Protein AF-A0A7W0RQY0-F1 (afdb_monomer)

Mean predicted aligned error: 17.77 Å

pLDDT: mean 72.31, std 22.91, range [28.2, 97.75]

Foldseek 3Di:
DDDDDDDDDDDDDDDDDDDDDDDDDDDDDDPDDPPVVVVVVVVVVLPPLWQDPVLLVQVLQVQLVCLCPPPPDNVLSNVLSVVSNVCVVVCVCVPPTDPQVSQVVQQVSSCVSSVDNPDGGGDDSVCSVPRRQHPVNVVVVVVVVVVVVVVVVPDPPDDDPPPPPDDPVNVVVVVVVPPPPPDDDQDPPRDD

Secondary structure (DSSP, 8-state):
---------------------------------TTHHHHHHHHHHHTT----HHHHHHHHHHHHHHHHHHSSSHHHHHHHHHHHHHHHHTTTTTT---HHHHHHHHHHHHHHHH--TT------GGGTTSPPPPHHHHHHHHHHHHHHHHHHTT----S--------HHHHHHHHHHS-S------BTTTB-

Sequence (192 aa):
MKRKFCKLVAVAAFFGLVGTMGYGQTLQVERRTPNDRENAGQRTAQADRTVDSKSRQGLRDIIAHLLDTMYVSPEIGKQLAARMRAKFAGGAYNTITSPAQLAEALTQDLRELGKDKHLYVRFNSESADTPVLTVAGWENGRQQRGAASSARTRSPAGDQPRQMEMDAGESEKLRQANFHFRKIERLEGNVG

Solvent-accessible surface area (backbone atoms only — not comparable to full-atom values): 12357 Å² total; per-residue (Å²): 131,91,81,91,83,89,84,87,83,88,82,88,85,90,84,82,84,91,85,88,85,85,86,88,77,94,69,85,75,74,84,77,65,82,65,65,62,63,54,58,64,54,55,62,70,64,73,71,64,60,55,51,70,68,54,50,50,34,46,48,54,28,53,29,48,45,28,39,75,68,38,92,49,52,70,59,13,42,54,51,19,52,53,51,46,50,42,58,73,71,43,76,60,72,84,50,40,46,52,59,59,44,19,49,54,51,20,52,51,42,24,71,76,66,73,34,89,85,48,70,51,79,66,56,81,94,53,64,90,55,77,67,64,40,60,66,58,52,51,54,55,48,51,53,52,52,51,58,50,63,53,61,77,64,62,87,73,67,99,64,81,80,80,73,82,70,52,73,73,55,54,53,53,53,57,73,68,41,90,74,75,86,76,86,60,78,47,89,90,84,42,110

Nearest PDB structures (foldseek):
  7jti-assembly1_C  TM=6.307E-01  e=3.063E-02  Bos taurus

Structure (mmCIF, N/CA/C/O backbone):
data_AF-A0A7W0RQY0-F1
#
_entry.id   AF-A0A7W0RQY0-F1
#
loop_
_atom_site.group_PDB
_atom_site.id
_atom_site.type_symbol
_atom_site.label_atom_id
_atom_site.label_alt_id
_atom_site.label_comp_id
_atom_site.label_asym_id
_atom_site.label_entity_id
_atom_site.label_seq_id
_atom_site.pdbx_PDB_ins_code
_atom_site.Cartn_x
_atom_site.Cartn_y
_atom_site.Cartn_z
_atom_site.occupancy
_atom_site.B_iso_or_equiv
_atom_site.auth_seq_id
_atom_site.auth_comp_id
_atom_site.auth_asym_id
_atom_site.auth_atom_id
_atom_site.pdbx_PDB_model_num
ATOM 1 N N . MET A 1 1 ? 11.856 37.612 18.838 1.00 36.28 1 MET A N 1
ATOM 2 C CA . MET A 1 1 ? 12.114 37.408 20.286 1.00 36.28 1 MET A CA 1
ATOM 3 C C . MET A 1 1 ? 10.802 36.930 20.914 1.00 36.28 1 MET A C 1
ATOM 5 O O . MET A 1 1 ? 9.803 37.597 20.722 1.00 36.28 1 MET A O 1
ATOM 9 N N . LYS A 1 2 ? 10.670 35.667 21.364 1.00 39.19 2 LYS A N 1
ATOM 10 C CA . LYS A 1 2 ? 10.764 35.253 22.792 1.00 39.19 2 LYS A CA 1
ATOM 11 C C . LYS A 1 2 ? 10.058 36.296 23.699 1.00 39.19 2 LYS A C 1
ATOM 13 O O . LYS A 1 2 ? 10.574 37.395 23.764 1.00 39.19 2 LYS A O 1
ATOM 18 N N . ARG A 1 3 ? 8.965 36.071 24.445 1.00 41.09 3 ARG A N 1
ATOM 19 C CA . ARG A 1 3 ? 8.451 34.898 25.185 1.00 41.09 3 ARG A CA 1
ATOM 20 C C . ARG A 1 3 ? 7.074 35.242 25.822 1.00 41.09 3 ARG A C 1
ATOM 22 O O . ARG A 1 3 ? 6.904 36.363 26.269 1.00 41.09 3 ARG A O 1
ATOM 29 N N . LYS A 1 4 ? 6.224 34.215 25.984 1.00 45.66 4 LYS A N 1
ATOM 30 C CA . LYS A 1 4 ? 5.435 33.837 27.188 1.00 45.66 4 LYS A CA 1
ATOM 31 C C . LYS A 1 4 ? 4.407 34.818 27.807 1.00 45.66 4 LYS A C 1
ATOM 33 O O . LYS A 1 4 ? 4.780 35.755 28.493 1.00 45.66 4 LYS A O 1
ATOM 38 N N . PHE A 1 5 ? 3.134 34.411 27.776 1.00 37.59 5 PHE A N 1
ATOM 39 C CA . PHE A 1 5 ? 2.126 34.619 28.835 1.00 37.59 5 PHE A CA 1
ATOM 40 C C . PHE A 1 5 ? 1.535 33.225 29.132 1.00 37.59 5 PHE A C 1
ATOM 42 O O . PHE A 1 5 ? 1.084 32.560 28.209 1.00 37.59 5 PHE A O 1
ATOM 49 N N . CYS A 1 6 ? 1.763 32.583 30.281 1.00 32.53 6 CYS A N 1
ATOM 50 C CA . CYS A 1 6 ? 1.287 32.887 31.635 1.00 32.53 6 CYS A CA 1
ATOM 51 C C . CYS A 1 6 ? -0.246 32.821 31.743 1.00 32.53 6 CYS A C 1
ATOM 53 O O . CYS A 1 6 ? -0.918 33.815 31.492 1.00 32.53 6 CYS A O 1
ATOM 55 N N . LYS A 1 7 ? -0.785 31.660 32.146 1.00 32.53 7 LYS A N 1
ATOM 56 C CA . LYS A 1 7 ? -2.047 31.572 32.895 1.00 32.53 7 LYS A CA 1
ATOM 57 C C . LYS A 1 7 ? -1.906 30.551 34.023 1.00 32.53 7 LYS A C 1
ATOM 59 O O . LYS A 1 7 ? -1.920 29.343 33.821 1.00 32.53 7 LYS A O 1
ATOM 64 N N . LEU A 1 8 ? -1.698 31.137 35.193 1.00 30.50 8 LEU A N 1
ATOM 65 C CA . LEU A 1 8 ? -1.833 30.609 36.539 1.00 30.50 8 LEU A CA 1
ATOM 66 C C . LEU A 1 8 ? -3.337 30.486 36.848 1.00 30.50 8 LEU A C 1
ATOM 68 O O . LEU A 1 8 ? -4.072 31.440 36.596 1.00 30.50 8 LEU A O 1
ATOM 72 N N . VAL A 1 9 ? -3.793 29.366 37.408 1.00 33.94 9 VAL A N 1
ATOM 73 C CA . VAL A 1 9 ? -5.082 29.298 38.117 1.00 33.94 9 VAL A CA 1
ATOM 74 C C . VAL A 1 9 ? -4.834 28.612 39.452 1.00 33.94 9 VAL A C 1
ATOM 76 O O . VAL A 1 9 ? -4.370 27.476 39.506 1.00 33.94 9 VAL A O 1
ATOM 79 N N . ALA A 1 10 ? -5.103 29.361 40.516 1.00 28.20 10 ALA A N 1
ATOM 80 C CA . ALA A 1 10 ? -5.109 28.912 41.894 1.00 28.20 10 ALA A CA 1
ATOM 81 C C . ALA A 1 10 ? -6.470 28.292 42.229 1.00 28.20 10 ALA A C 1
ATOM 83 O O . ALA A 1 10 ? -7.501 28.838 41.842 1.00 28.20 10 ALA A O 1
ATOM 84 N N . VAL A 1 11 ? -6.472 27.214 43.013 1.00 33.94 11 VAL A N 1
ATOM 85 C CA . VAL A 1 11 ? -7.629 26.820 43.823 1.00 33.94 11 VAL A CA 1
ATOM 86 C C . VAL A 1 11 ? -7.109 26.434 45.202 1.00 33.94 11 VAL A C 1
ATOM 88 O O . VAL A 1 11 ? -6.305 25.515 45.344 1.00 33.94 11 VAL A O 1
ATOM 91 N N . ALA A 1 12 ? -7.549 27.191 46.201 1.00 32.31 12 ALA A N 1
ATOM 92 C CA . ALA A 1 12 ? -7.373 26.902 47.612 1.00 32.31 12 ALA A CA 1
ATOM 93 C C . ALA A 1 12 ? -8.559 26.063 48.107 1.00 32.31 12 ALA A C 1
ATOM 95 O O . ALA A 1 12 ? -9.703 26.359 47.769 1.00 32.31 12 ALA A O 1
ATOM 96 N N . ALA A 1 13 ? -8.294 25.069 48.953 1.00 36.16 13 ALA A N 1
ATOM 97 C CA . ALA A 1 13 ? -9.289 24.503 49.855 1.00 36.16 13 ALA A CA 1
ATOM 98 C C . ALA A 1 13 ? -8.609 24.145 51.182 1.00 36.16 13 ALA A C 1
ATOM 100 O O . ALA A 1 13 ? -7.573 23.484 51.215 1.00 36.16 13 ALA A O 1
ATOM 101 N N . PHE A 1 14 ? -9.197 24.666 52.252 1.00 33.88 14 PHE A N 1
ATOM 102 C CA . PHE A 1 14 ? -8.733 24.687 53.633 1.00 33.88 14 PHE A CA 1
ATOM 103 C C . PHE A 1 14 ? -9.585 23.689 54.428 1.00 33.88 14 PHE A C 1
ATOM 105 O O . PHE A 1 14 ? -10.791 23.878 54.499 1.00 33.88 14 PHE A O 1
ATOM 112 N N . PHE A 1 15 ? -8.982 22.662 55.019 1.00 38.91 15 PHE A N 1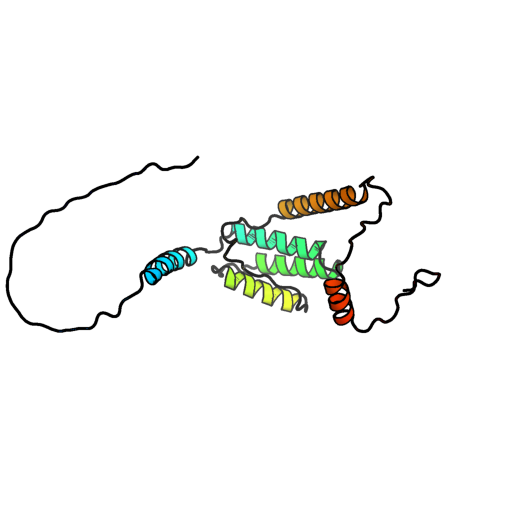
ATOM 113 C CA . PHE A 1 15 ? -9.518 21.809 56.096 1.00 38.91 15 PHE A CA 1
ATOM 114 C C . PHE A 1 15 ? -8.265 21.162 56.716 1.00 38.91 15 PHE A C 1
ATOM 116 O O . PHE A 1 15 ? -7.425 20.666 55.979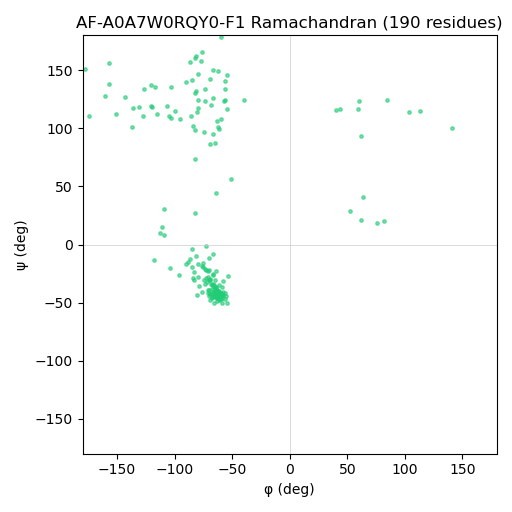 1.00 38.91 15 PHE A O 1
ATOM 123 N N . GLY A 1 16 ? -7.957 21.162 58.008 1.00 33.56 16 GLY A N 1
ATOM 124 C CA . GLY A 1 16 ? -8.751 21.312 59.217 1.00 33.56 16 GLY A CA 1
ATOM 125 C C . GLY A 1 16 ? -8.174 20.318 60.239 1.00 33.56 16 GLY A C 1
ATOM 126 O O . GLY A 1 16 ? -8.418 19.129 60.118 1.00 33.56 16 GLY A O 1
ATOM 127 N N . LEU A 1 17 ? -7.354 20.832 61.162 1.00 38.22 17 LEU A N 1
ATOM 128 C CA . LEU A 1 17 ? -7.081 20.408 62.550 1.00 38.22 17 LEU A CA 1
ATOM 129 C C . LEU A 1 17 ? -6.880 18.907 62.950 1.00 38.22 17 LEU A C 1
ATOM 131 O O . LEU A 1 17 ? -7.820 18.129 62.992 1.00 38.22 17 LEU A O 1
ATOM 135 N N . VAL A 1 18 ? -5.656 18.625 63.438 1.00 42.44 18 VAL A N 1
ATOM 136 C CA . VAL A 1 18 ? -5.236 17.856 64.648 1.00 42.44 18 VAL A CA 1
ATOM 137 C C . VAL A 1 18 ? -5.613 16.370 64.830 1.00 42.44 18 VAL A C 1
ATOM 139 O O . VAL A 1 18 ? -6.766 16.001 65.009 1.00 42.44 18 VAL A O 1
ATOM 142 N N . GLY A 1 19 ? -4.568 15.548 65.007 1.00 35.72 19 GLY A N 1
ATOM 143 C CA . GLY A 1 19 ? -4.614 14.236 65.664 1.00 35.72 19 GLY A CA 1
ATOM 144 C C . GLY A 1 19 ? -3.214 13.623 65.809 1.00 35.72 19 GLY A C 1
ATOM 145 O O . GLY A 1 19 ? -2.574 13.289 64.818 1.00 35.72 19 GLY A O 1
ATOM 146 N N . THR A 1 20 ? -2.715 13.533 67.041 1.00 49.31 20 THR A N 1
ATOM 147 C CA . THR A 1 20 ? -1.413 12.965 67.439 1.00 49.31 20 THR A CA 1
ATOM 148 C C . THR A 1 20 ? -1.426 11.435 67.562 1.00 49.31 20 THR A C 1
ATOM 150 O O . THR A 1 20 ? -2.470 10.869 67.858 1.00 49.31 20 THR A O 1
ATOM 153 N N . MET A 1 21 ? -0.216 10.850 67.520 1.00 35.81 21 MET A N 1
ATOM 154 C CA . MET A 1 21 ? 0.235 9.505 67.950 1.00 35.81 21 MET A CA 1
ATOM 155 C C . MET A 1 21 ? 0.475 8.445 66.861 1.00 35.81 21 MET A C 1
ATOM 157 O O . MET A 1 21 ? -0.449 7.859 66.319 1.00 35.81 21 MET A O 1
ATOM 161 N N . GLY A 1 22 ? 1.754 8.067 66.727 1.00 41.03 22 GLY A N 1
ATOM 162 C CA . GLY A 1 22 ? 2.140 6.686 67.030 1.00 41.03 22 GLY A CA 1
ATOM 163 C C . GLY A 1 22 ? 2.620 5.792 65.883 1.00 41.03 22 GLY A C 1
ATOM 164 O O . GLY A 1 22 ? 1.832 5.318 65.081 1.00 41.03 22 GLY A O 1
ATOM 165 N N . TYR A 1 23 ? 3.900 5.423 66.004 1.00 45.97 23 TYR A N 1
ATOM 166 C CA . TYR A 1 23 ? 4.560 4.193 65.545 1.00 45.97 23 TYR A CA 1
ATOM 167 C C . TYR A 1 23 ? 5.057 4.098 64.098 1.00 45.97 23 TYR A C 1
ATOM 169 O O . TYR A 1 23 ? 4.353 4.296 63.115 1.00 45.97 23 TYR A O 1
ATOM 177 N N . GLY A 1 24 ? 6.354 3.794 64.016 1.00 46.62 24 GLY A N 1
ATOM 178 C CA . GLY A 1 24 ? 7.128 3.747 62.793 1.00 46.62 24 GLY A CA 1
ATOM 179 C C . GLY A 1 24 ? 6.898 2.507 61.941 1.00 46.62 24 GLY A C 1
ATOM 180 O O . GLY A 1 24 ? 6.558 1.433 62.423 1.00 46.62 24 GLY A O 1
ATOM 181 N N . GLN A 1 25 ? 7.221 2.680 60.667 1.00 42.81 25 GLN A N 1
ATOM 182 C CA . GLN A 1 25 ? 7.805 1.661 59.812 1.00 42.81 25 GLN A CA 1
ATOM 183 C C . GLN A 1 25 ? 8.655 2.394 58.775 1.00 42.81 25 GLN A C 1
ATOM 185 O O . GLN A 1 25 ? 8.157 3.145 57.938 1.00 42.81 25 GLN A O 1
ATOM 190 N N . THR A 1 26 ? 9.966 2.211 58.864 1.00 50.50 26 THR A N 1
ATOM 191 C CA . THR A 1 26 ? 10.906 2.537 57.794 1.00 50.50 26 THR A CA 1
ATOM 192 C C . THR A 1 26 ? 10.647 1.596 56.623 1.00 50.50 26 THR A C 1
ATOM 194 O O . THR A 1 26 ? 11.165 0.483 56.595 1.00 50.50 26 THR A O 1
ATOM 197 N N . LEU A 1 27 ? 9.849 2.042 55.656 1.00 44.06 27 LEU A N 1
ATOM 198 C CA . LEU A 1 27 ? 9.827 1.473 54.314 1.00 44.06 27 LEU A CA 1
ATOM 199 C C . LEU A 1 27 ? 10.657 2.380 53.414 1.00 44.06 27 LEU A C 1
ATOM 201 O O . LEU A 1 27 ? 10.344 3.555 53.218 1.00 44.06 27 LEU A O 1
ATOM 205 N N . GLN A 1 28 ? 11.759 1.830 52.911 1.00 42.62 28 GLN A N 1
ATOM 206 C CA . GLN A 1 28 ? 12.578 2.478 51.902 1.00 42.62 28 GLN A CA 1
ATOM 207 C C . GLN A 1 28 ? 11.729 2.723 50.654 1.00 42.62 28 GLN A C 1
ATOM 209 O O . GLN A 1 28 ? 11.371 1.794 49.934 1.00 42.62 28 GLN A O 1
ATOM 214 N N . VAL A 1 29 ? 11.387 3.987 50.406 1.00 41.62 29 VAL A N 1
ATOM 215 C CA . VAL A 1 29 ? 10.825 4.415 49.128 1.00 41.62 29 VAL A CA 1
ATOM 216 C C . VAL A 1 29 ? 11.999 4.624 48.185 1.00 41.62 29 VAL A C 1
ATOM 218 O O . VAL A 1 29 ? 12.689 5.643 48.220 1.00 41.62 29 VAL A O 1
ATOM 221 N N . GLU A 1 30 ? 12.232 3.599 47.372 1.00 44.22 30 GLU A N 1
ATOM 222 C CA . GLU A 1 30 ? 13.039 3.639 46.161 1.00 44.22 30 GLU A CA 1
ATOM 223 C C . GLU A 1 30 ? 12.787 4.956 45.414 1.00 44.22 30 GLU A C 1
ATOM 225 O O . GLU A 1 30 ? 11.641 5.323 45.122 1.00 44.22 30 GLU A O 1
ATOM 230 N N . ARG A 1 31 ? 13.859 5.706 45.141 1.00 39.38 31 ARG A N 1
ATOM 231 C CA . ARG A 1 31 ? 13.797 6.983 44.428 1.00 39.38 31 ARG A CA 1
ATOM 232 C C . ARG A 1 31 ? 13.324 6.746 42.989 1.00 39.38 31 ARG A C 1
ATOM 234 O O . ARG A 1 31 ? 14.143 6.612 42.087 1.00 39.38 31 ARG A O 1
ATOM 241 N N . ARG A 1 32 ? 12.002 6.733 42.770 1.00 41.38 32 ARG A N 1
ATOM 242 C CA . ARG A 1 32 ? 11.389 6.877 41.440 1.00 41.38 32 ARG A CA 1
ATOM 243 C C . ARG A 1 32 ? 11.929 8.153 40.809 1.00 41.38 32 ARG A C 1
ATOM 245 O O . ARG A 1 32 ? 11.721 9.249 41.333 1.00 41.38 32 ARG A O 1
ATOM 252 N N . THR A 1 33 ? 12.644 7.999 39.704 1.00 45.81 33 THR A N 1
ATOM 253 C CA . THR A 1 33 ? 13.121 9.132 38.920 1.00 45.81 33 THR A CA 1
ATOM 254 C C . THR A 1 33 ? 11.917 9.854 38.291 1.00 45.81 33 THR A C 1
ATOM 256 O O . THR A 1 33 ? 10.877 9.244 38.034 1.00 45.81 33 THR A O 1
ATOM 259 N N . PRO A 1 34 ? 12.000 11.173 38.053 1.00 51.34 34 PRO A N 1
ATOM 260 C CA . PRO A 1 34 ? 10.885 11.950 37.506 1.00 51.34 34 PRO A CA 1
ATOM 261 C C . PRO A 1 34 ? 10.491 11.585 36.057 1.00 51.34 34 PRO A C 1
ATOM 263 O O . PRO A 1 34 ? 9.436 12.025 35.608 1.00 51.34 34 PRO A O 1
ATOM 266 N N . ASN A 1 35 ? 11.264 10.746 35.352 1.00 49.66 35 ASN A N 1
ATOM 267 C CA . ASN A 1 35 ? 11.022 10.387 33.945 1.00 49.66 35 ASN A CA 1
ATOM 268 C C . ASN A 1 35 ? 9.880 9.379 33.717 1.00 49.66 35 ASN A C 1
ATOM 270 O O . ASN A 1 35 ? 9.353 9.295 32.607 1.00 49.66 35 ASN A O 1
ATOM 274 N N . ASP A 1 36 ? 9.451 8.633 34.738 1.00 45.16 36 ASP A N 1
ATOM 275 C CA . ASP A 1 36 ? 8.437 7.581 34.554 1.00 45.16 36 ASP A CA 1
ATOM 276 C C . ASP A 1 36 ? 7.021 8.143 34.312 1.00 45.16 36 ASP A C 1
ATOM 278 O O . ASP A 1 36 ? 6.170 7.475 33.721 1.00 45.16 36 ASP A O 1
ATOM 282 N N . ARG A 1 37 ? 6.750 9.390 34.729 1.00 49.72 37 ARG A N 1
ATOM 283 C CA . ARG A 1 37 ? 5.437 10.038 34.543 1.00 49.72 37 ARG A CA 1
ATOM 284 C C . ARG A 1 37 ? 5.259 10.683 33.167 1.00 49.72 37 ARG A C 1
ATOM 286 O O . ARG A 1 37 ? 4.132 10.709 32.678 1.00 49.72 37 ARG A O 1
ATOM 293 N N . GLU A 1 38 ? 6.331 11.144 32.520 1.00 44.78 38 GLU A N 1
ATOM 294 C CA . GLU A 1 38 ? 6.244 11.718 31.166 1.00 44.78 38 GLU A CA 1
ATOM 295 C C . GLU A 1 38 ? 5.989 10.642 30.097 1.00 44.78 38 GLU A C 1
ATOM 297 O O . GLU A 1 38 ? 5.231 10.882 29.160 1.00 44.78 38 GLU A O 1
ATOM 302 N N . ASN A 1 39 ? 6.501 9.419 30.279 1.00 45.31 39 ASN A N 1
ATOM 303 C CA . ASN A 1 39 ? 6.247 8.312 29.346 1.00 45.31 39 ASN A CA 1
ATOM 304 C C . ASN A 1 39 ? 4.813 7.746 29.478 1.00 45.31 39 ASN A C 1
ATOM 306 O O . ASN A 1 39 ? 4.209 7.316 28.495 1.00 45.31 39 ASN A O 1
ATOM 310 N N . ALA A 1 40 ? 4.217 7.792 30.676 1.00 45.41 40 ALA A N 1
ATOM 311 C CA . ALA A 1 40 ? 2.862 7.283 30.917 1.00 45.41 40 ALA A CA 1
ATOM 312 C C . ALA A 1 40 ? 1.764 8.116 30.222 1.00 45.41 40 ALA A C 1
ATOM 314 O O . ALA A 1 40 ? 0.787 7.546 29.739 1.00 45.41 40 ALA A O 1
ATOM 315 N N . GLY A 1 41 ? 1.946 9.439 30.111 1.00 42.81 41 GLY A N 1
ATOM 316 C CA . GLY A 1 41 ? 1.038 10.325 29.365 1.00 42.81 41 GLY A CA 1
ATOM 317 C C . GLY A 1 41 ? 1.190 10.235 27.841 1.00 42.81 41 GLY A C 1
ATOM 318 O O . GLY A 1 41 ? 0.272 10.588 27.106 1.00 42.81 41 GLY A O 1
ATOM 319 N N . GLN A 1 42 ? 2.325 9.721 27.357 1.00 42.12 42 GLN A N 1
ATOM 320 C CA . GLN A 1 42 ? 2.564 9.476 25.931 1.00 42.12 42 GLN A CA 1
ATOM 321 C C . GLN A 1 42 ? 1.980 8.131 25.465 1.00 42.12 42 GLN A C 1
ATOM 323 O O . GLN A 1 42 ? 1.517 8.029 24.330 1.00 42.12 42 GLN A O 1
ATOM 328 N N . ARG A 1 43 ? 1.918 7.118 26.345 1.00 43.72 43 ARG A N 1
ATOM 329 C CA . ARG A 1 43 ? 1.335 5.797 26.031 1.00 43.72 43 ARG A CA 1
ATOM 330 C C . ARG A 1 43 ? -0.182 5.819 25.833 1.00 43.72 43 ARG A C 1
ATOM 332 O O . ARG A 1 43 ? -0.697 5.023 25.055 1.00 43.72 43 ARG A O 1
ATOM 339 N N . THR A 1 44 ? -0.905 6.720 26.496 1.00 42.84 44 THR A N 1
ATOM 340 C CA . THR A 1 44 ? -2.370 6.824 26.367 1.00 42.84 44 THR A CA 1
ATOM 341 C C . THR A 1 44 ? -2.809 7.563 25.101 1.00 42.84 44 THR A C 1
ATOM 343 O O . THR A 1 44 ? -3.847 7.224 24.544 1.00 42.84 44 THR A O 1
ATOM 346 N N . ALA A 1 45 ? -1.999 8.489 24.572 1.00 47.59 45 ALA A N 1
ATOM 347 C CA . ALA A 1 45 ? -2.268 9.162 23.293 1.00 47.59 45 ALA A CA 1
ATOM 348 C C . ALA A 1 45 ? -2.024 8.261 22.062 1.00 47.59 45 ALA A C 1
ATOM 350 O O . ALA A 1 45 ? -2.550 8.514 20.980 1.00 47.59 45 ALA A O 1
ATOM 351 N N . GLN A 1 46 ? -1.228 7.199 22.215 1.00 44.97 46 GLN A N 1
ATOM 352 C CA . GLN A 1 46 ? -0.928 6.238 21.146 1.00 44.97 46 GLN A CA 1
ATOM 353 C C . GLN A 1 46 ? -1.989 5.133 21.006 1.00 44.97 46 GLN A C 1
ATOM 355 O O . GLN A 1 46 ? -2.065 4.503 19.953 1.00 44.97 46 GLN A O 1
ATOM 360 N N . ALA A 1 47 ? -2.811 4.908 22.035 1.00 44.31 47 ALA A N 1
ATOM 361 C CA . ALA A 1 47 ? -3.759 3.794 22.108 1.00 44.31 47 ALA A CA 1
ATOM 362 C C . ALA A 1 47 ? -5.088 4.024 21.355 1.00 44.31 47 ALA A C 1
ATOM 364 O O . ALA A 1 47 ? -5.836 3.069 21.173 1.00 44.31 47 ALA A O 1
ATOM 365 N N . ASP A 1 48 ? -5.365 5.246 20.881 1.00 50.53 48 ASP A N 1
ATOM 366 C CA . ASP A 1 48 ? -6.666 5.623 20.288 1.00 50.53 48 ASP A CA 1
ATOM 367 C C . ASP A 1 48 ? -6.614 5.926 18.773 1.00 50.53 48 ASP A C 1
ATOM 369 O O . ASP A 1 48 ? -7.566 6.406 18.160 1.00 50.53 48 ASP A O 1
ATOM 373 N N . ARG A 1 49 ? -5.486 5.637 18.113 1.00 68.94 49 ARG A N 1
ATOM 374 C CA . ARG A 1 49 ? -5.328 5.854 16.665 1.00 68.94 49 ARG A CA 1
ATOM 375 C C . ARG A 1 49 ? -5.930 4.694 15.881 1.00 68.94 49 ARG A C 1
ATOM 377 O O . ARG A 1 49 ? -5.214 3.842 15.362 1.00 68.94 49 ARG A O 1
ATOM 384 N N . THR A 1 50 ? -7.254 4.642 15.836 1.00 84.12 50 THR A N 1
ATOM 385 C CA . THR A 1 50 ? -7.989 3.651 15.046 1.00 84.12 50 THR A CA 1
ATOM 386 C C . THR A 1 50 ? -8.040 4.045 13.566 1.00 84.12 50 THR A C 1
ATOM 388 O O . THR A 1 50 ? -8.059 5.224 13.217 1.00 84.12 50 THR A O 1
ATOM 391 N N . VAL A 1 51 ? -8.035 3.059 12.664 1.00 87.94 51 VAL A N 1
ATOM 392 C CA . VAL A 1 51 ? -8.155 3.307 11.219 1.00 87.94 51 VAL A CA 1
ATOM 393 C C . VAL A 1 51 ? -9.618 3.526 10.842 1.00 87.94 51 VAL A C 1
ATOM 395 O O . VAL A 1 51 ? -10.416 2.585 10.878 1.00 87.94 51 VAL A O 1
ATOM 398 N N . ASP A 1 52 ? -9.965 4.733 10.400 1.00 90.31 52 ASP A N 1
ATOM 399 C CA . ASP A 1 52 ? -11.303 5.052 9.898 1.00 90.31 52 ASP A CA 1
ATOM 400 C C . ASP A 1 52 ? -11.558 4.512 8.470 1.00 90.31 52 ASP A C 1
ATOM 402 O O . ASP A 1 52 ? -10.647 4.102 7.740 1.00 90.31 52 ASP A O 1
ATOM 406 N N . SER A 1 53 ? -12.828 4.489 8.056 1.00 90.88 53 SER A N 1
ATOM 407 C CA . SER A 1 53 ? -13.248 3.944 6.759 1.00 90.88 53 SER A CA 1
ATOM 408 C C . SER A 1 53 ? -12.761 4.764 5.560 1.00 90.88 53 SER A C 1
ATOM 410 O O . SER A 1 53 ? -12.423 4.179 4.529 1.00 90.88 53 SER A O 1
ATOM 412 N N . LYS A 1 54 ? -12.674 6.094 5.683 1.00 91.50 54 LYS A N 1
ATOM 413 C CA . LYS A 1 54 ? -12.198 6.992 4.623 1.00 91.50 54 LYS A CA 1
ATOM 414 C C . LYS A 1 54 ? -10.702 6.801 4.397 1.00 91.50 54 LYS A C 1
ATOM 416 O O . LYS A 1 54 ? -10.273 6.685 3.250 1.00 91.50 54 LYS A O 1
ATOM 421 N N . SER A 1 55 ? -9.921 6.686 5.468 1.00 91.12 55 SER A N 1
ATOM 422 C CA . SER A 1 55 ? -8.498 6.342 5.405 1.00 91.12 55 SER A CA 1
ATOM 423 C C . SER A 1 55 ? -8.285 4.979 4.740 1.00 91.12 55 SER A C 1
ATOM 425 O O . SER A 1 55 ? -7.425 4.845 3.869 1.00 91.12 55 SER A O 1
ATOM 427 N N . ARG A 1 56 ? -9.125 3.982 5.052 1.00 93.44 56 ARG A N 1
ATOM 428 C CA . ARG A 1 56 ? -9.102 2.662 4.394 1.00 93.44 56 ARG A CA 1
ATOM 429 C C . ARG A 1 56 ? -9.425 2.726 2.899 1.00 93.44 56 ARG A C 1
ATOM 431 O O . ARG A 1 56 ? -8.762 2.058 2.108 1.00 93.44 56 ARG A O 1
ATOM 438 N N . GLN A 1 57 ? -10.412 3.526 2.499 1.00 94.00 57 GLN A N 1
ATOM 439 C CA . GLN A 1 57 ? -10.744 3.740 1.086 1.00 94.00 57 GLN A CA 1
ATOM 440 C C . GLN A 1 57 ? -9.614 4.454 0.341 1.00 94.00 57 GLN A C 1
ATOM 442 O O . GLN A 1 57 ? -9.212 4.004 -0.728 1.00 94.00 57 GLN A O 1
ATOM 447 N N . GLY A 1 58 ? -9.039 5.501 0.937 1.00 94.50 58 GLY A N 1
ATOM 448 C CA . GLY A 1 58 ? -7.864 6.171 0.382 1.00 94.50 58 GLY A CA 1
ATOM 449 C C . GLY A 1 58 ? -6.694 5.204 0.202 1.00 94.50 58 GLY A C 1
ATOM 450 O O . GLY A 1 58 ? -6.046 5.210 -0.842 1.00 94.50 58 GLY A O 1
ATOM 451 N N . LEU A 1 59 ? -6.484 4.310 1.175 1.00 95.25 59 LEU A N 1
ATOM 452 C CA . LEU A 1 59 ? -5.439 3.292 1.124 1.00 95.25 59 LEU A CA 1
ATOM 453 C C . LEU A 1 59 ? -5.672 2.268 0.002 1.00 95.25 59 LEU A C 1
ATOM 455 O O . LEU A 1 59 ? -4.735 1.933 -0.721 1.00 95.25 59 LEU A O 1
ATOM 459 N N . ARG A 1 60 ? -6.918 1.815 -0.190 1.00 96.38 60 ARG A N 1
ATOM 460 C CA . ARG A 1 60 ? -7.307 0.971 -1.334 1.00 96.38 60 ARG A CA 1
ATOM 461 C C . ARG A 1 60 ? -6.920 1.633 -2.652 1.00 96.38 60 ARG A C 1
ATOM 463 O O . ARG A 1 60 ? -6.319 0.989 -3.511 1.00 96.38 60 ARG A O 1
ATOM 470 N N . ASP A 1 61 ? -7.291 2.899 -2.807 1.00 97.19 61 ASP A N 1
ATOM 471 C CA . ASP A 1 61 ? -7.155 3.612 -4.070 1.00 97.19 61 ASP A CA 1
ATOM 472 C C . ASP A 1 61 ? -5.678 3.881 -4.392 1.00 97.19 61 ASP A C 1
ATOM 474 O O . ASP A 1 61 ? -5.237 3.600 -5.509 1.00 97.19 61 ASP A O 1
ATOM 478 N N . ILE A 1 62 ? -4.886 4.328 -3.409 1.00 97.12 62 ILE A N 1
ATOM 479 C CA . ILE A 1 62 ? -3.456 4.591 -3.614 1.00 97.12 62 ILE A CA 1
ATOM 480 C C . ILE A 1 62 ? -2.647 3.310 -3.828 1.00 97.12 62 ILE A C 1
ATOM 482 O O . ILE A 1 62 ? -1.823 3.277 -4.738 1.00 97.12 62 ILE A O 1
ATOM 486 N N . ILE A 1 63 ? -2.888 2.233 -3.067 1.00 96.81 63 ILE A N 1
ATOM 487 C CA . ILE A 1 63 ? -2.161 0.965 -3.257 1.00 96.81 63 ILE A CA 1
ATOM 488 C C . ILE A 1 63 ? -2.435 0.413 -4.654 1.00 96.81 63 ILE A C 1
ATOM 490 O O . ILE A 1 63 ? -1.501 0.054 -5.369 1.00 96.81 63 ILE A O 1
ATOM 494 N N . ALA A 1 64 ? -3.701 0.376 -5.071 1.00 97.12 64 ALA A N 1
ATOM 495 C CA . ALA A 1 64 ? -4.050 -0.146 -6.382 1.00 97.12 64 ALA A CA 1
ATOM 496 C C . ALA A 1 64 ? -3.463 0.708 -7.520 1.00 97.12 64 ALA A C 1
ATOM 498 O O . ALA A 1 64 ? -3.010 0.157 -8.519 1.00 97.12 64 ALA A O 1
ATOM 499 N N . HIS A 1 65 ? -3.418 2.034 -7.357 1.00 97.62 65 HIS A N 1
ATOM 500 C CA . HIS A 1 65 ? -2.775 2.937 -8.317 1.00 97.62 65 HIS A CA 1
ATOM 501 C C . HIS A 1 65 ? -1.260 2.724 -8.411 1.00 97.62 65 HIS A C 1
ATOM 503 O O . HIS A 1 65 ? -0.702 2.679 -9.507 1.00 97.62 65 HIS A O 1
ATOM 509 N N . LEU A 1 66 ? -0.580 2.565 -7.273 1.00 96.19 66 LEU A N 1
ATOM 510 C CA . LEU A 1 66 ? 0.863 2.322 -7.244 1.00 96.19 66 LEU A CA 1
ATOM 511 C C . LEU A 1 66 ? 1.222 0.981 -7.891 1.00 96.19 66 LEU A C 1
ATOM 513 O O . LEU A 1 66 ? 2.180 0.910 -8.653 1.00 96.19 66 LEU A O 1
ATOM 517 N N . LEU A 1 67 ? 0.438 -0.066 -7.642 1.00 96.88 67 LEU A N 1
ATOM 518 C CA . LEU A 1 67 ? 0.647 -1.369 -8.274 1.00 96.88 67 LEU A CA 1
ATOM 519 C C . LEU A 1 67 ? 0.457 -1.319 -9.795 1.00 96.88 67 LEU A C 1
ATOM 521 O O . LEU A 1 67 ? 1.230 -1.931 -10.521 1.00 96.88 67 LEU A O 1
ATOM 525 N N . ASP A 1 68 ? -0.529 -0.571 -10.283 1.00 96.75 68 ASP A N 1
ATOM 526 C CA . ASP A 1 68 ? -0.801 -0.438 -11.719 1.00 96.75 68 ASP A CA 1
ATOM 527 C C . ASP A 1 68 ? 0.284 0.386 -12.445 1.00 96.75 68 ASP A C 1
ATOM 529 O O . ASP A 1 68 ? 0.712 0.052 -13.546 1.00 96.75 68 ASP A O 1
ATOM 533 N N . THR A 1 69 ? 0.783 1.451 -11.806 1.00 95.50 69 THR A N 1
ATOM 534 C CA . THR A 1 69 ? 1.637 2.453 -12.477 1.00 95.50 69 THR A CA 1
ATOM 535 C C . THR A 1 69 ? 3.130 2.363 -12.169 1.00 95.50 69 THR A C 1
ATOM 537 O O . THR A 1 69 ? 3.936 2.942 -12.903 1.00 95.50 69 THR A O 1
ATOM 540 N N . MET A 1 70 ? 3.516 1.715 -11.067 1.00 93.75 70 MET A N 1
ATOM 541 C CA . MET A 1 70 ? 4.906 1.669 -10.591 1.00 93.75 70 MET A CA 1
ATOM 542 C C . MET A 1 70 ? 5.486 0.262 -10.545 1.00 93.75 70 MET A C 1
ATOM 544 O O . MET A 1 70 ? 6.697 0.121 -10.377 1.00 93.75 70 MET A O 1
ATOM 548 N N . TYR A 1 71 ? 4.655 -0.774 -10.654 1.00 94.94 71 TYR A N 1
ATOM 549 C CA . TYR A 1 71 ? 5.166 -2.134 -10.638 1.00 94.94 71 TYR A CA 1
ATOM 550 C C . TYR A 1 71 ? 5.958 -2.429 -11.914 1.00 94.94 71 TYR A C 1
ATOM 552 O O . TYR A 1 71 ? 5.610 -1.975 -13.002 1.00 94.94 71 TYR A O 1
ATOM 560 N N . VAL A 1 72 ? 7.040 -3.197 -11.772 1.00 93.81 72 VAL A N 1
ATOM 561 C CA . VAL A 1 72 ? 8.008 -3.436 -12.856 1.00 93.81 72 VAL A CA 1
ATOM 562 C C . VAL A 1 72 ? 7.379 -4.124 -14.070 1.00 93.81 72 VAL A C 1
ATOM 564 O O . VAL A 1 72 ? 7.744 -3.833 -15.206 1.00 93.81 72 VAL A O 1
ATOM 567 N N . SER A 1 73 ? 6.417 -5.020 -13.832 1.00 94.06 73 SER A N 1
ATOM 568 C CA . SER A 1 73 ? 5.644 -5.681 -14.879 1.00 94.06 73 SER A CA 1
ATOM 569 C C . SER A 1 73 ? 4.246 -5.062 -14.939 1.00 94.06 73 SER A C 1
ATOM 571 O O . SER A 1 73 ? 3.462 -5.280 -14.013 1.00 94.06 73 SER A O 1
ATOM 573 N N . PRO A 1 74 ? 3.899 -4.318 -16.004 1.00 94.50 74 PRO A N 1
ATOM 574 C CA . PRO A 1 74 ? 2.624 -3.604 -16.076 1.00 94.50 74 PRO A CA 1
ATOM 575 C C . PRO A 1 74 ? 1.422 -4.557 -16.073 1.00 94.50 74 PRO A C 1
ATOM 577 O O . PRO A 1 74 ? 0.399 -4.274 -15.455 1.00 94.50 74 PRO A O 1
ATOM 580 N N . GLU A 1 75 ? 1.549 -5.718 -16.715 1.00 95.56 75 GLU A N 1
ATOM 581 C CA . GLU A 1 75 ? 0.483 -6.721 -16.771 1.00 95.56 75 GLU A CA 1
ATOM 582 C C . GLU A 1 75 ? 0.225 -7.349 -15.391 1.00 95.56 75 GLU A C 1
ATOM 584 O O . GLU A 1 75 ? -0.913 -7.407 -14.923 1.00 95.56 75 GLU A O 1
ATOM 589 N N . ILE A 1 76 ? 1.289 -7.741 -14.680 1.00 95.19 76 ILE A N 1
ATOM 590 C CA . ILE A 1 76 ? 1.170 -8.282 -13.316 1.00 95.19 76 ILE A CA 1
ATOM 591 C C . ILE A 1 76 ? 0.666 -7.200 -12.352 1.00 95.19 76 ILE A C 1
ATOM 593 O O . ILE A 1 76 ? -0.181 -7.483 -11.504 1.00 95.19 76 ILE A O 1
ATOM 597 N N . GLY A 1 77 ? 1.138 -5.960 -12.504 1.00 96.25 77 GLY A N 1
ATOM 598 C CA . GLY A 1 77 ? 0.709 -4.809 -11.711 1.00 96.25 77 GLY A CA 1
ATOM 599 C C . GLY A 1 77 ? -0.800 -4.582 -11.783 1.00 96.25 77 GLY A C 1
ATOM 600 O O . GLY A 1 77 ? -1.461 -4.494 -10.745 1.00 96.25 77 GLY A O 1
ATOM 601 N N . LYS A 1 78 ? -1.374 -4.610 -12.993 1.00 97.44 78 LYS A N 1
ATOM 602 C CA . LYS A 1 78 ? -2.828 -4.523 -13.221 1.00 97.44 78 LYS A CA 1
ATOM 603 C C . LYS A 1 78 ? -3.600 -5.649 -12.546 1.00 97.44 78 LYS A C 1
ATOM 605 O O . LYS A 1 78 ? -4.595 -5.395 -11.863 1.00 97.44 78 LYS A O 1
ATOM 610 N N . GLN A 1 79 ? -3.140 -6.889 -12.706 1.00 96.69 79 GLN A N 1
ATOM 611 C CA . GLN A 1 79 ? -3.785 -8.048 -12.087 1.00 96.69 79 GLN A CA 1
ATOM 612 C C . GLN A 1 79 ? -3.755 -7.952 -10.557 1.00 96.69 79 GLN A C 1
ATOM 614 O O . GLN A 1 79 ? -4.768 -8.194 -9.896 1.00 96.69 79 GLN A O 1
ATOM 619 N N . LEU A 1 80 ? -2.621 -7.549 -9.982 1.00 96.50 80 LEU A N 1
ATOM 620 C CA . LEU A 1 80 ? -2.466 -7.388 -8.541 1.00 96.50 80 LEU A CA 1
ATOM 621 C C . LEU A 1 80 ? -3.322 -6.233 -8.006 1.00 96.50 80 LEU A C 1
ATOM 623 O O . LEU A 1 80 ? -4.007 -6.396 -6.997 1.00 96.50 80 LEU A O 1
ATOM 627 N N . ALA A 1 81 ? -3.366 -5.104 -8.717 1.00 97.31 81 ALA A N 1
ATOM 628 C CA . ALA A 1 81 ? -4.229 -3.974 -8.389 1.00 97.31 81 ALA A CA 1
ATOM 629 C C . ALA A 1 81 ? -5.715 -4.372 -8.377 1.00 97.31 81 ALA A C 1
ATOM 631 O O . ALA A 1 81 ? -6.446 -4.012 -7.452 1.00 97.31 81 ALA A O 1
ATOM 632 N N . ALA A 1 82 ? -6.173 -5.148 -9.366 1.00 97.75 82 ALA A N 1
ATOM 633 C CA . ALA A 1 82 ? -7.543 -5.658 -9.418 1.00 97.75 82 ALA A CA 1
ATOM 634 C C . ALA A 1 82 ? -7.860 -6.589 -8.235 1.00 97.75 82 ALA A C 1
ATOM 636 O O . ALA A 1 82 ? -8.883 -6.418 -7.569 1.00 97.75 82 ALA A O 1
ATOM 637 N N . ARG A 1 83 ? -6.956 -7.526 -7.917 1.00 96.88 83 ARG A N 1
ATOM 638 C CA . ARG A 1 83 ? -7.109 -8.440 -6.771 1.00 96.88 83 ARG A CA 1
ATOM 639 C C . ARG A 1 83 ? -7.140 -7.692 -5.441 1.00 96.88 83 ARG A C 1
ATOM 641 O O . ARG A 1 83 ? -8.006 -7.967 -4.615 1.00 96.88 83 ARG A O 1
ATOM 648 N N . MET A 1 84 ? -6.261 -6.708 -5.252 1.00 96.88 84 MET A N 1
ATOM 649 C CA . MET A 1 84 ? -6.270 -5.872 -4.051 1.00 96.88 84 MET A CA 1
ATOM 650 C C . MET A 1 84 ? -7.587 -5.103 -3.920 1.00 96.88 84 MET A C 1
ATOM 652 O O . MET A 1 84 ? -8.211 -5.153 -2.861 1.00 96.88 84 MET A O 1
ATOM 656 N N . ARG A 1 85 ? -8.077 -4.464 -4.994 1.00 96.75 85 ARG A N 1
ATOM 657 C CA . ARG A 1 85 ? -9.391 -3.793 -4.982 1.00 96.75 85 ARG A CA 1
ATOM 658 C C . ARG A 1 85 ? -10.515 -4.749 -4.581 1.00 96.75 85 ARG A C 1
ATOM 660 O O . ARG A 1 85 ? -11.357 -4.362 -3.774 1.00 96.75 85 ARG A O 1
ATOM 667 N N . ALA A 1 86 ? -10.498 -5.984 -5.083 1.00 97.06 86 ALA A N 1
ATOM 668 C CA . ALA A 1 86 ? -11.476 -7.004 -4.720 1.00 97.06 86 ALA A CA 1
ATOM 669 C C . ALA A 1 86 ? -11.405 -7.384 -3.229 1.00 97.06 86 ALA A C 1
ATOM 671 O O . ALA A 1 86 ? -12.448 -7.444 -2.584 1.00 97.06 86 ALA A O 1
ATOM 672 N N . LYS A 1 87 ? -10.209 -7.557 -2.642 1.00 96.38 87 LYS A N 1
ATOM 673 C CA . LYS A 1 87 ? -10.066 -7.832 -1.195 1.00 96.38 87 LYS A CA 1
ATOM 674 C C . LYS A 1 87 ? -10.595 -6.688 -0.329 1.00 96.38 87 LYS A C 1
ATOM 676 O O . LYS A 1 87 ? -11.314 -6.932 0.640 1.00 96.38 87 LYS A O 1
ATOM 681 N N . PHE A 1 88 ? -10.294 -5.443 -0.702 1.00 95.94 88 PHE A N 1
ATOM 682 C CA . PHE A 1 88 ? -10.848 -4.269 -0.023 1.00 95.94 88 PHE A CA 1
ATOM 683 C C . PHE A 1 88 ? -12.377 -4.198 -0.154 1.00 95.94 88 PHE A C 1
ATOM 685 O O . PHE A 1 88 ? -13.057 -3.953 0.838 1.00 95.94 88 PHE A O 1
ATOM 692 N N . ALA A 1 89 ? -12.926 -4.427 -1.352 1.00 94.81 89 ALA A N 1
ATOM 693 C CA . ALA A 1 89 ? -14.371 -4.411 -1.594 1.00 94.81 89 ALA A CA 1
ATOM 694 C C . ALA A 1 89 ? -15.105 -5.549 -0.865 1.00 94.81 89 ALA A C 1
ATOM 696 O O . ALA A 1 89 ? -16.204 -5.340 -0.362 1.00 94.81 89 ALA A O 1
ATOM 697 N N . GLY A 1 90 ? -14.471 -6.718 -0.743 1.00 95.19 90 GLY A N 1
ATOM 698 C CA . GLY A 1 90 ? -14.956 -7.849 0.051 1.00 95.19 90 GLY A CA 1
ATOM 699 C C . GLY A 1 90 ? -14.848 -7.646 1.565 1.00 95.19 90 GLY A C 1
ATOM 700 O O . GLY A 1 90 ? -15.240 -8.523 2.326 1.00 95.19 90 GLY A O 1
ATOM 701 N N . GLY A 1 91 ? -14.316 -6.508 2.021 1.00 94.69 91 GLY A N 1
ATOM 702 C CA . GLY A 1 91 ? -14.279 -6.149 3.434 1.00 94.69 91 GLY A CA 1
ATOM 703 C C . GLY A 1 91 ? -13.228 -6.886 4.263 1.00 94.69 91 GLY A C 1
ATOM 704 O O . GLY A 1 91 ? -13.324 -6.859 5.488 1.00 94.69 91 GLY A O 1
ATOM 705 N N . ALA A 1 92 ? -12.206 -7.480 3.632 1.00 93.81 92 ALA A N 1
ATOM 706 C CA . ALA A 1 92 ? -11.156 -8.248 4.315 1.00 93.81 92 ALA A CA 1
ATOM 707 C C . ALA A 1 92 ? -10.458 -7.471 5.449 1.00 93.81 92 ALA A C 1
ATOM 709 O O . ALA A 1 92 ? -9.979 -8.064 6.409 1.00 93.81 92 ALA A O 1
ATOM 710 N N . TYR A 1 93 ? -10.435 -6.138 5.356 1.00 95.81 93 TYR A N 1
ATOM 711 C CA . TYR A 1 93 ? -9.771 -5.254 6.316 1.00 95.81 93 TYR A CA 1
ATOM 712 C C . TYR A 1 93 ? -10.741 -4.441 7.184 1.00 95.81 93 TYR A C 1
ATOM 714 O O . TYR A 1 93 ? -10.316 -3.528 7.888 1.00 95.81 93 TYR A O 1
ATOM 722 N N . ASN A 1 94 ? -12.051 -4.708 7.124 1.00 93.50 94 ASN A N 1
ATOM 723 C CA . ASN A 1 94 ? -13.046 -3.859 7.789 1.00 93.50 94 ASN A CA 1
ATOM 724 C C . ASN A 1 94 ? -13.039 -3.971 9.314 1.00 93.50 94 ASN A C 1
ATOM 726 O O . ASN A 1 94 ? -13.402 -3.010 9.991 1.00 93.50 94 ASN A O 1
ATOM 730 N N . THR A 1 95 ? -12.624 -5.125 9.829 1.00 92.56 95 THR A N 1
ATOM 731 C CA . THR A 1 95 ? -12.552 -5.437 11.261 1.00 92.56 95 THR A CA 1
ATOM 732 C C . THR A 1 95 ? -11.233 -5.002 11.900 1.00 92.56 95 THR A C 1
ATOM 734 O O . THR A 1 95 ? -11.129 -4.981 13.123 1.00 92.56 95 THR A O 1
ATOM 737 N N . ILE A 1 96 ? -10.228 -4.636 11.095 1.00 93.38 96 ILE A N 1
ATOM 738 C CA . ILE A 1 96 ? -8.900 -4.262 11.581 1.00 93.38 96 ILE A CA 1
ATOM 739 C C . ILE A 1 96 ? -8.896 -2.777 11.942 1.00 93.38 96 ILE A C 1
ATOM 741 O O . ILE A 1 96 ? -8.963 -1.906 11.074 1.00 93.38 96 ILE A O 1
ATOM 745 N N . THR A 1 97 ? -8.802 -2.486 13.237 1.00 90.12 97 THR A N 1
ATOM 746 C CA . THR A 1 97 ? -8.784 -1.116 13.768 1.00 90.12 97 THR A CA 1
ATOM 747 C C . THR A 1 97 ? -7.372 -0.599 14.022 1.00 90.12 97 THR A C 1
ATOM 749 O O . THR A 1 97 ? -7.157 0.608 13.948 1.00 90.12 97 THR A O 1
ATOM 752 N N . SER A 1 98 ? -6.405 -1.486 14.279 1.00 91.19 98 SER A N 1
ATOM 753 C CA . SER A 1 98 ? -5.007 -1.114 14.514 1.00 91.19 98 SER A CA 1
ATOM 754 C C . SER A 1 98 ? -4.273 -0.830 13.193 1.00 91.19 98 SER A C 1
ATOM 756 O O . SER A 1 98 ? -4.200 -1.718 12.337 1.00 91.19 98 SER A O 1
ATOM 758 N N . PRO A 1 99 ? -3.659 0.357 13.019 1.00 91.81 99 PRO A N 1
ATOM 759 C CA . PRO A 1 99 ? -2.889 0.690 11.820 1.00 91.81 99 PRO A CA 1
ATOM 760 C C . PRO A 1 99 ? -1.720 -0.266 11.565 1.00 91.81 99 PRO A C 1
ATOM 762 O O . PRO A 1 99 ? -1.427 -0.602 10.418 1.00 91.81 99 PRO A O 1
ATOM 765 N N . ALA A 1 100 ? -1.065 -0.730 12.633 1.00 92.19 100 ALA A N 1
ATOM 766 C CA . ALA A 1 100 ? 0.043 -1.673 12.535 1.00 92.19 100 ALA A CA 1
ATOM 767 C C . ALA A 1 100 ? -0.431 -3.047 12.037 1.00 92.19 100 ALA A C 1
ATOM 769 O O . ALA A 1 100 ? 0.164 -3.595 11.112 1.00 92.19 100 ALA A O 1
ATOM 770 N N . GLN A 1 101 ? -1.543 -3.553 12.582 1.00 94.44 101 GLN A N 1
ATOM 771 C CA . GLN A 1 101 ? -2.139 -4.817 12.131 1.00 94.44 101 GLN A CA 1
ATOM 772 C C . GLN A 1 101 ? -2.643 -4.720 10.688 1.00 94.44 101 GLN A C 1
ATOM 774 O O . GLN A 1 101 ? -2.498 -5.664 9.917 1.00 94.44 101 GLN A O 1
ATOM 779 N N . LEU A 1 102 ? -3.192 -3.567 10.290 1.00 95.31 102 LEU A N 1
ATOM 780 C CA . LEU A 1 102 ? -3.616 -3.344 8.911 1.00 95.31 102 LEU A CA 1
ATOM 781 C C . LEU A 1 102 ? -2.424 -3.406 7.948 1.00 95.31 102 LEU A C 1
ATOM 783 O O . LEU A 1 102 ? -2.513 -4.044 6.902 1.00 95.31 102 LEU A O 1
ATOM 787 N N . ALA A 1 103 ? -1.303 -2.772 8.298 1.00 95.44 103 ALA A N 1
ATOM 788 C CA . ALA A 1 103 ? -0.088 -2.805 7.487 1.00 95.44 103 ALA A CA 1
ATOM 789 C C . ALA A 1 103 ? 0.491 -4.227 7.356 1.00 95.44 103 ALA A C 1
ATOM 791 O O . ALA A 1 103 ? 0.944 -4.612 6.274 1.00 95.44 103 ALA A O 1
ATOM 792 N N . GLU A 1 104 ? 0.447 -5.016 8.429 1.00 96.31 104 GLU A N 1
ATOM 793 C CA . GLU A 1 104 ? 0.871 -6.418 8.423 1.00 96.31 104 GLU 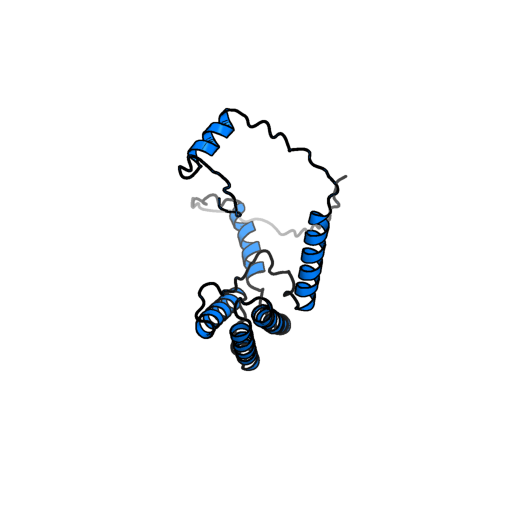A CA 1
ATOM 794 C C . GLU A 1 104 ? -0.030 -7.281 7.529 1.00 96.31 104 GLU A C 1
ATOM 796 O O . GLU A 1 104 ? 0.475 -7.945 6.623 1.00 96.31 104 GLU A O 1
ATOM 801 N N . ALA A 1 105 ? -1.353 -7.186 7.696 1.00 96.56 105 ALA A N 1
ATOM 802 C CA . ALA A 1 105 ? -2.322 -7.908 6.870 1.00 96.56 105 ALA A CA 1
ATOM 803 C C . ALA A 1 105 ? -2.184 -7.560 5.377 1.00 96.56 105 ALA A C 1
ATOM 805 O O . ALA A 1 105 ? -2.157 -8.445 4.523 1.00 96.56 105 ALA A O 1
ATOM 806 N N . LEU A 1 106 ? -2.018 -6.273 5.050 1.00 96.88 106 LEU A N 1
ATOM 807 C CA . LEU A 1 106 ? -1.764 -5.833 3.675 1.00 96.88 106 LEU A CA 1
ATOM 808 C C . LEU A 1 106 ? -0.448 -6.390 3.129 1.00 96.88 106 LEU A C 1
ATOM 810 O O . LEU A 1 106 ? -0.378 -6.774 1.965 1.00 96.88 106 LEU A O 1
ATOM 814 N N . THR A 1 107 ? 0.598 -6.442 3.952 1.00 96.75 107 THR A N 1
ATOM 815 C CA . THR A 1 107 ? 1.896 -6.998 3.550 1.00 96.75 107 THR A CA 1
ATOM 816 C C . THR A 1 107 ? 1.798 -8.485 3.244 1.00 96.75 107 THR A C 1
ATOM 818 O O . THR A 1 107 ? 2.344 -8.931 2.235 1.00 96.75 107 THR A O 1
ATOM 821 N N . GLN A 1 108 ? 1.111 -9.248 4.093 1.00 96.31 108 GLN A N 1
ATOM 822 C CA . GLN A 1 108 ? 0.880 -10.669 3.867 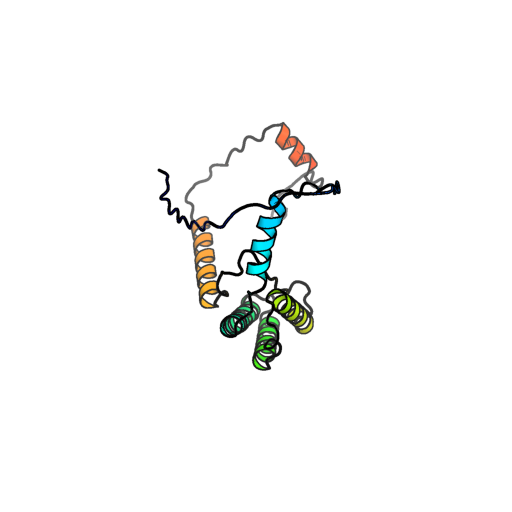1.00 96.31 108 GLN A CA 1
ATOM 823 C C . GLN A 1 108 ? 0.144 -10.887 2.542 1.00 96.31 108 GLN A C 1
ATOM 825 O O . GLN A 1 108 ? 0.636 -11.612 1.678 1.00 96.31 108 GLN A O 1
ATOM 830 N N . ASP A 1 109 ? -0.954 -10.167 2.329 1.00 96.00 109 ASP A N 1
ATOM 831 C CA . ASP A 1 109 ? -1.757 -10.291 1.116 1.00 96.00 109 ASP A CA 1
ATOM 832 C C . ASP A 1 109 ? -0.992 -9.909 -0.152 1.00 96.00 109 ASP A C 1
ATOM 834 O O . ASP A 1 109 ? -1.052 -10.618 -1.156 1.00 96.00 109 ASP A O 1
ATOM 838 N N . LEU A 1 110 ? -0.231 -8.813 -0.123 1.00 95.31 110 LEU A N 1
ATOM 839 C CA . LEU A 1 110 ? 0.580 -8.392 -1.267 1.00 95.31 110 LEU A CA 1
ATOM 840 C C . LEU A 1 110 ? 1.629 -9.447 -1.637 1.00 95.31 110 LEU A C 1
ATOM 842 O O 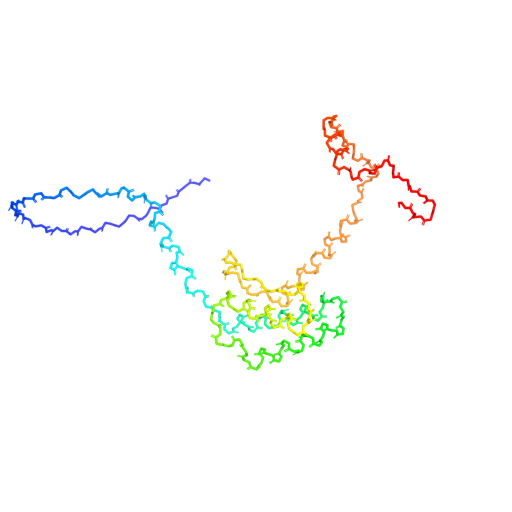. LEU A 1 110 ? 1.850 -9.711 -2.820 1.00 95.31 110 LEU A O 1
ATOM 846 N N . ARG A 1 111 ? 2.249 -10.078 -0.636 1.00 94.69 111 ARG A N 1
ATOM 847 C CA . ARG A 1 111 ? 3.247 -11.136 -0.838 1.00 94.69 111 ARG A CA 1
ATOM 848 C C . ARG A 1 111 ? 2.624 -12.425 -1.348 1.00 94.69 111 ARG A C 1
ATOM 850 O O . ARG A 1 111 ? 3.190 -13.046 -2.242 1.00 94.69 111 ARG A O 1
ATOM 857 N N . GLU A 1 112 ? 1.472 -12.818 -0.818 1.00 94.19 112 GLU A N 1
ATOM 858 C CA . GLU A 1 112 ? 0.750 -14.014 -1.262 1.00 94.19 112 GLU A CA 1
ATOM 859 C C . GLU A 1 112 ? 0.250 -13.866 -2.704 1.00 94.19 112 GLU A C 1
ATOM 861 O O . GLU A 1 112 ? 0.415 -14.772 -3.523 1.00 94.19 112 GLU A O 1
ATOM 866 N N . LEU A 1 113 ? -0.315 -12.703 -3.042 1.00 92.38 113 LEU A N 1
ATOM 867 C CA . LEU A 1 113 ? -0.875 -12.441 -4.366 1.00 92.38 113 LEU A CA 1
ATOM 868 C C . LEU A 1 113 ? 0.201 -12.185 -5.428 1.00 92.38 113 LEU A C 1
ATOM 870 O O . LEU A 1 113 ? 0.050 -12.648 -6.561 1.00 92.38 113 LEU A O 1
ATOM 874 N N . GLY A 1 114 ? 1.250 -11.434 -5.081 1.00 89.38 114 GLY A N 1
ATOM 875 C CA . GLY A 1 114 ? 2.325 -11.044 -5.997 1.00 89.38 114 GLY A CA 1
ATOM 876 C C . GLY A 1 114 ? 3.502 -12.019 -6.047 1.00 89.38 114 GLY A C 1
ATOM 877 O O . GLY A 1 114 ? 4.291 -11.959 -6.984 1.00 89.38 114 GLY A O 1
ATOM 878 N N . LYS A 1 115 ? 3.636 -12.916 -5.058 1.00 92.19 115 LYS A N 1
ATOM 879 C CA . LYS A 1 115 ? 4.819 -13.778 -4.846 1.00 92.19 115 LYS A CA 1
ATOM 880 C C . LYS A 1 115 ? 6.139 -12.994 -4.789 1.00 92.19 115 LYS A C 1
ATOM 882 O O . LYS A 1 115 ? 7.202 -13.521 -5.107 1.00 92.19 115 LYS A O 1
ATOM 887 N N . ASP A 1 116 ? 6.065 -11.744 -4.341 1.00 91.75 116 ASP A N 1
ATOM 888 C CA . ASP A 1 116 ? 7.166 -10.787 -4.317 1.00 91.75 116 ASP A CA 1
ATOM 889 C C . ASP A 1 116 ? 7.445 -10.343 -2.876 1.00 91.75 116 ASP A C 1
ATOM 891 O O . ASP A 1 116 ? 6.591 -9.758 -2.209 1.00 91.75 116 ASP A O 1
ATOM 895 N N . LYS A 1 117 ? 8.658 -10.616 -2.382 1.00 91.88 117 LYS A N 1
ATOM 896 C CA . LYS A 1 117 ? 9.073 -10.276 -1.009 1.00 91.88 117 LYS A CA 1
ATOM 897 C C . LYS A 1 117 ? 9.375 -8.786 -0.822 1.00 91.88 117 LYS A C 1
ATOM 899 O O . LYS A 1 117 ? 9.425 -8.326 0.325 1.00 91.88 117 LYS A O 1
ATOM 904 N N . HIS A 1 118 ? 9.562 -8.047 -1.914 1.00 92.19 118 HIS A N 1
ATOM 905 C CA . HIS A 1 118 ? 9.818 -6.611 -1.905 1.00 92.19 118 HIS A CA 1
ATOM 906 C C . HIS A 1 118 ? 8.538 -5.792 -1.719 1.00 92.19 118 HIS A C 1
ATOM 908 O O . HIS A 1 118 ? 8.618 -4.634 -1.313 1.00 92.19 118 HIS A O 1
ATOM 914 N N . LEU A 1 119 ? 7.362 -6.389 -1.934 1.00 93.62 119 LEU A N 1
ATOM 915 C CA . LEU A 1 119 ? 6.089 -5.748 -1.631 1.00 93.62 119 LEU A CA 1
ATOM 916 C C . LEU A 1 1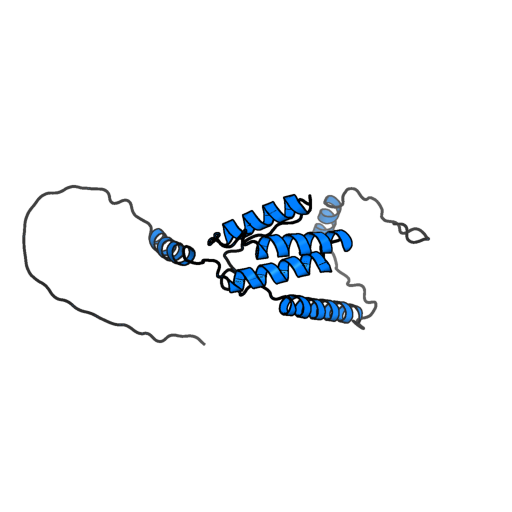19 ? 5.790 -5.843 -0.132 1.00 93.62 119 LEU A C 1
ATOM 918 O O . LEU A 1 119 ? 5.664 -6.930 0.437 1.00 93.62 119 LEU A O 1
ATOM 922 N N . TYR A 1 120 ? 5.696 -4.687 0.517 1.00 94.44 120 TYR A N 1
ATOM 923 C CA . TYR A 1 120 ? 5.269 -4.570 1.905 1.00 94.44 120 TYR A CA 1
ATOM 924 C C . TYR A 1 120 ? 4.727 -3.169 2.199 1.00 94.44 120 TYR A C 1
ATOM 926 O O . TYR A 1 120 ? 5.088 -2.189 1.548 1.00 94.44 120 TYR A O 1
ATOM 934 N N . VAL A 1 121 ? 3.890 -3.075 3.227 1.00 95.00 121 VAL A N 1
ATOM 935 C CA . VAL A 1 121 ? 3.373 -1.828 3.795 1.00 95.00 121 VAL A CA 1
ATOM 936 C C . VAL A 1 121 ? 3.878 -1.731 5.230 1.00 95.00 121 VAL A C 1
ATOM 938 O O . VAL A 1 121 ? 3.852 -2.707 5.974 1.00 95.00 121 VAL A O 1
ATOM 941 N N . ARG A 1 122 ? 4.364 -0.557 5.637 1.00 92.88 122 ARG A N 1
ATOM 942 C CA . ARG A 1 122 ? 4.780 -0.302 7.023 1.00 92.88 122 ARG A CA 1
ATOM 943 C C . ARG A 1 122 ? 3.966 0.834 7.603 1.00 92.88 122 ARG A C 1
ATOM 945 O O . ARG A 1 122 ? 3.780 1.859 6.953 1.00 92.88 122 ARG A O 1
ATOM 952 N N . PHE A 1 123 ? 3.537 0.654 8.843 1.00 91.94 123 PH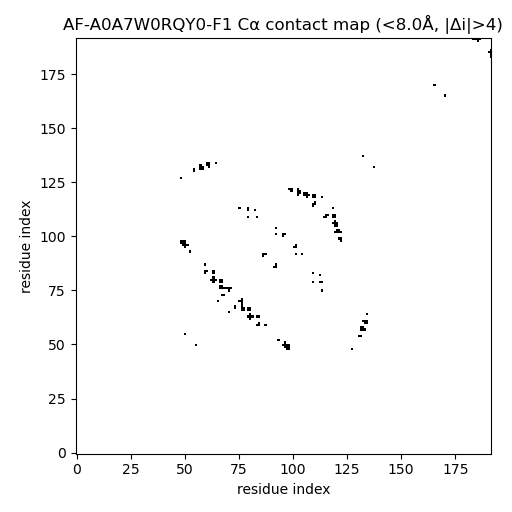E A N 1
ATOM 953 C CA . PHE A 1 123 ? 3.001 1.742 9.639 1.00 91.94 123 PHE A CA 1
ATOM 954 C C . PHE A 1 123 ? 4.153 2.544 10.252 1.00 91.94 123 PHE A C 1
ATOM 956 O O . PHE A 1 123 ? 5.079 1.966 10.821 1.00 91.94 123 PHE A O 1
ATOM 963 N N . ASN A 1 124 ? 4.089 3.870 10.136 1.00 90.56 124 ASN A N 1
ATOM 964 C CA . ASN A 1 124 ? 5.010 4.784 10.799 1.00 90.56 124 ASN A CA 1
ATOM 965 C C . ASN A 1 124 ? 4.233 5.637 11.813 1.00 90.56 124 ASN A C 1
ATOM 967 O O . ASN A 1 124 ? 3.436 6.495 11.435 1.00 90.56 124 ASN A O 1
ATOM 971 N N . SER A 1 125 ? 4.499 5.428 13.103 1.00 87.81 125 SER A N 1
ATOM 972 C CA . SER A 1 125 ? 3.827 6.138 14.195 1.00 87.81 125 SER A CA 1
ATOM 973 C C . SER A 1 125 ? 4.132 7.636 14.250 1.00 87.81 125 SER A C 1
ATOM 975 O O . SER A 1 125 ? 3.308 8.391 14.766 1.00 87.81 125 SER A O 1
ATOM 977 N N . GLU A 1 126 ? 5.283 8.072 13.725 1.00 88.06 126 GLU A N 1
ATOM 978 C CA . GLU A 1 126 ? 5.686 9.487 13.694 1.00 88.06 126 GLU A CA 1
ATOM 979 C C . GLU A 1 126 ? 4.856 10.306 12.699 1.00 88.06 126 GLU A C 1
ATOM 981 O O . GLU A 1 126 ? 4.734 11.517 12.839 1.00 88.06 126 GLU A O 1
ATOM 986 N N . SER A 1 127 ? 4.255 9.644 11.708 1.00 83.75 127 SER A N 1
ATOM 987 C CA . SER A 1 127 ? 3.439 10.279 10.663 1.00 83.75 127 SER A CA 1
ATOM 988 C C . SER A 1 127 ? 1.955 9.937 10.775 1.00 83.75 127 SER A C 1
ATOM 990 O O . SER A 1 127 ? 1.195 10.199 9.849 1.00 83.75 127 SER A O 1
ATOM 992 N N . ALA A 1 128 ? 1.513 9.392 11.911 1.00 79.25 128 ALA A N 1
ATOM 993 C CA . ALA A 1 128 ? 0.141 8.914 12.067 1.00 79.25 128 ALA A CA 1
ATOM 994 C C . ALA A 1 128 ? -0.928 10.019 11.974 1.00 79.25 128 ALA A C 1
ATOM 996 O O . ALA A 1 128 ? -2.066 9.720 11.632 1.00 79.25 128 ALA A O 1
ATOM 997 N N . ASP A 1 129 ? -0.565 11.278 12.236 1.00 82.69 129 ASP A N 1
ATOM 998 C CA . ASP A 1 129 ? -1.478 12.423 12.106 1.00 82.69 129 ASP A CA 1
ATOM 999 C C . ASP A 1 129 ? -1.527 12.964 10.657 1.00 82.69 129 ASP A C 1
ATOM 1001 O O . ASP A 1 129 ? -2.285 13.883 10.344 1.00 82.69 129 ASP A O 1
ATOM 1005 N N . THR A 1 130 ? -0.716 12.402 9.751 1.00 84.88 130 THR A N 1
ATOM 1006 C CA . THR A 1 130 ? -0.701 12.773 8.331 1.00 84.88 130 THR A CA 1
ATOM 1007 C C . THR A 1 130 ? -1.831 12.039 7.610 1.00 84.88 130 THR A C 1
ATOM 1009 O O . THR A 1 130 ? -1.940 10.818 7.741 1.00 84.88 130 THR A O 1
ATOM 1012 N N . PRO A 1 131 ? -2.666 12.732 6.815 1.00 86.94 131 PRO A N 1
ATOM 1013 C CA . PRO A 1 131 ? -3.710 12.068 6.049 1.00 86.94 131 PRO A CA 1
ATOM 1014 C C . PRO A 1 131 ? -3.110 11.080 5.044 1.00 86.94 131 PRO A C 1
ATOM 1016 O O . PRO A 1 131 ? -2.022 11.295 4.504 1.00 86.94 131 PRO A O 1
ATOM 1019 N N . VAL A 1 132 ? -3.855 10.010 4.756 1.00 89.88 132 VAL A N 1
ATOM 1020 C CA . VAL A 1 132 ? -3.458 9.010 3.759 1.00 89.88 132 VAL A CA 1
ATOM 1021 C C . VAL A 1 132 ? -3.214 9.686 2.408 1.00 89.88 132 VAL A C 1
ATOM 1023 O O . VAL A 1 132 ? -4.017 10.500 1.944 1.00 89.88 132 VAL A O 1
ATOM 1026 N N . LEU A 1 133 ? -2.096 9.328 1.773 1.00 92.25 133 LEU A N 1
ATOM 1027 C CA . LEU A 1 133 ? -1.726 9.822 0.454 1.00 92.25 133 LEU A CA 1
ATOM 1028 C C . LEU A 1 133 ? -2.837 9.522 -0.559 1.00 92.25 133 LEU A C 1
ATOM 1030 O O . LEU A 1 133 ? -3.221 8.372 -0.754 1.00 92.25 133 LEU A O 1
ATOM 1034 N N . THR A 1 134 ? -3.322 10.560 -1.232 1.00 95.50 134 THR A N 1
ATOM 1035 C CA . THR A 1 134 ? -4.279 10.414 -2.331 1.00 95.50 134 THR A CA 1
ATOM 1036 C C . THR A 1 134 ? -3.547 10.176 -3.648 1.00 95.50 134 THR A C 1
ATOM 1038 O O . THR A 1 134 ? -2.398 10.589 -3.817 1.00 95.50 134 THR A O 1
ATOM 1041 N N . VAL A 1 135 ? -4.230 9.567 -4.621 1.00 95.62 135 VAL A N 1
ATOM 1042 C CA . VAL A 1 135 ? -3.696 9.392 -5.985 1.00 95.62 135 VAL A CA 1
ATOM 1043 C C . VAL A 1 135 ? -3.276 10.737 -6.587 1.00 95.62 135 VAL A C 1
ATOM 1045 O O . VAL A 1 135 ? -2.169 10.866 -7.100 1.00 95.62 135 VAL A O 1
ATOM 1048 N N . ALA A 1 136 ? -4.107 11.772 -6.432 1.00 94.56 136 ALA A N 1
ATOM 1049 C CA . ALA A 1 136 ? -3.771 13.124 -6.877 1.00 94.56 136 ALA A CA 1
ATOM 1050 C C . ALA A 1 136 ? -2.517 13.676 -6.172 1.00 94.56 136 ALA A C 1
ATOM 1052 O O . ALA A 1 136 ? -1.652 14.265 -6.816 1.00 94.56 136 ALA A O 1
ATOM 1053 N N . GLY A 1 137 ? -2.383 13.451 -4.859 1.00 94.56 137 GLY A N 1
ATOM 1054 C CA . GLY A 1 137 ? -1.193 13.843 -4.103 1.00 94.56 137 GLY A CA 1
ATOM 1055 C C . GLY A 1 137 ? 0.081 13.165 -4.615 1.00 94.56 137 GLY A C 1
ATOM 1056 O O . GLY A 1 137 ? 1.113 13.823 -4.764 1.00 94.56 137 GLY A O 1
ATOM 1057 N N . TRP A 1 138 ? 0.005 11.873 -4.946 1.00 93.50 138 TRP A N 1
ATOM 1058 C CA . TRP A 1 138 ? 1.118 11.130 -5.538 1.00 93.50 138 TRP A CA 1
ATOM 1059 C C . TRP A 1 138 ? 1.519 11.671 -6.913 1.00 93.50 138 TRP A C 1
ATOM 1061 O O . TRP A 1 138 ? 2.701 11.939 -7.147 1.00 93.50 138 TRP A O 1
ATOM 1071 N N . GLU A 1 139 ? 0.546 11.874 -7.803 1.00 94.31 139 GLU A N 1
ATOM 1072 C CA . GLU A 1 139 ? 0.794 12.353 -9.167 1.00 94.31 139 GLU A CA 1
ATOM 1073 C C . GLU A 1 139 ? 1.380 13.768 -9.185 1.00 94.31 139 GLU A C 1
ATOM 1075 O O . GLU A 1 139 ? 2.365 14.020 -9.882 1.00 94.31 139 GLU A O 1
ATOM 1080 N N . ASN A 1 140 ? 0.879 14.668 -8.336 1.00 93.75 140 ASN A N 1
ATOM 1081 C CA . ASN A 1 140 ? 1.450 16.008 -8.186 1.00 93.75 140 ASN A CA 1
ATOM 1082 C C . ASN A 1 140 ? 2.925 15.943 -7.752 1.00 93.75 140 ASN A C 1
ATOM 1084 O O . ASN A 1 140 ? 3.787 16.598 -8.342 1.00 93.75 140 ASN A O 1
ATOM 1088 N N . GLY A 1 141 ? 3.247 15.100 -6.764 1.00 89.75 141 GLY A N 1
ATOM 1089 C CA . GLY A 1 141 ? 4.628 14.897 -6.319 1.00 89.75 141 GLY A CA 1
ATOM 1090 C C . GLY A 1 141 ? 5.521 14.254 -7.389 1.00 89.75 141 GLY A C 1
ATOM 1091 O O . GLY A 1 141 ? 6.728 14.508 -7.444 1.00 89.75 141 GLY A O 1
ATOM 1092 N N . ARG A 1 142 ? 4.958 13.420 -8.269 1.00 86.50 142 ARG A N 1
ATOM 1093 C CA . ARG A 1 142 ? 5.673 12.838 -9.413 1.00 86.50 142 ARG A CA 1
ATOM 1094 C C . ARG A 1 142 ? 6.010 13.899 -10.459 1.00 86.50 142 ARG A C 1
ATOM 1096 O O . ARG A 1 142 ? 7.167 13.982 -10.867 1.00 86.50 142 ARG A O 1
ATOM 1103 N N . GLN A 1 143 ? 5.043 14.735 -10.830 1.00 82.25 143 GLN A N 1
ATOM 1104 C CA . GLN A 1 143 ? 5.238 15.826 -11.790 1.00 82.25 143 GLN A CA 1
ATOM 1105 C C . GLN A 1 143 ? 6.300 16.819 -11.305 1.00 82.25 143 GLN A C 1
ATOM 1107 O O . GLN A 1 143 ? 7.210 17.169 -12.056 1.00 82.25 143 GLN A O 1
ATOM 1112 N N . GLN A 1 144 ? 6.257 17.196 -10.024 1.00 79.25 144 GLN A N 1
ATOM 1113 C CA . GLN A 1 144 ? 7.253 18.092 -9.428 1.00 79.25 144 GLN A CA 1
ATOM 1114 C C . GLN A 1 144 ? 8.672 17.494 -9.448 1.00 79.25 144 GLN A C 1
ATOM 1116 O O . GLN A 1 144 ? 9.632 18.193 -9.778 1.00 79.25 144 GLN A O 1
ATOM 1121 N N . ARG A 1 145 ? 8.827 16.191 -9.159 1.00 78.50 145 ARG A N 1
ATOM 1122 C CA . ARG A 1 145 ? 10.131 15.498 -9.233 1.00 78.50 145 ARG A CA 1
ATOM 1123 C C . ARG A 1 145 ? 10.659 15.375 -10.664 1.00 78.50 145 ARG A C 1
ATOM 1125 O O . ARG A 1 145 ? 11.861 15.550 -10.873 1.00 78.50 145 ARG A O 1
ATOM 1132 N N . GLY A 1 146 ? 9.785 15.120 -11.637 1.00 71.69 146 GLY A N 1
ATOM 1133 C CA . GLY A 1 146 ? 10.132 15.115 -13.064 1.00 71.69 146 GLY A CA 1
ATOM 1134 C C . GLY A 1 146 ? 10.602 16.491 -13.547 1.00 71.69 146 GLY A C 1
ATOM 1135 O O . GLY A 1 146 ? 11.668 16.618 -14.143 1.00 71.69 146 GLY A O 1
ATOM 1136 N N . ALA A 1 147 ? 9.881 17.553 -13.185 1.00 62.34 147 ALA A N 1
ATOM 1137 C CA . ALA A 1 147 ? 10.269 18.921 -13.526 1.00 62.34 147 ALA A CA 1
ATOM 1138 C C . ALA A 1 147 ? 11.617 19.326 -12.893 1.00 62.34 147 ALA A C 1
ATOM 1140 O O . ALA A 1 147 ? 12.477 19.893 -13.568 1.00 62.34 147 ALA A O 1
ATOM 1141 N N . ALA A 1 148 ? 11.848 18.985 -11.619 1.00 60.66 148 ALA A N 1
ATOM 1142 C CA . ALA A 1 148 ? 13.091 19.306 -10.910 1.00 60.66 148 ALA A CA 1
ATOM 1143 C C . ALA A 1 148 ? 14.318 18.511 -11.401 1.00 60.66 148 ALA A C 1
ATOM 1145 O O . ALA A 1 148 ? 15.455 18.940 -11.184 1.00 60.66 148 ALA A O 1
ATOM 1146 N N . SER A 1 149 ? 14.112 17.352 -12.035 1.00 60.84 149 SER A N 1
ATOM 1147 C CA . SER A 1 149 ? 15.180 16.586 -12.690 1.00 60.84 149 SER A CA 1
ATOM 1148 C C . SER A 1 149 ? 15.499 17.163 -14.072 1.00 60.84 149 SER A C 1
ATOM 1150 O O . SER A 1 149 ? 16.667 17.423 -14.347 1.00 60.84 149 SER A O 1
ATOM 1152 N N . SER A 1 150 ? 14.492 17.521 -14.877 1.00 59.19 150 SER A N 1
ATOM 1153 C CA . SER A 1 150 ? 14.698 18.213 -16.162 1.00 59.19 150 SER A CA 1
ATOM 1154 C C . SER A 1 150 ? 15.269 19.634 -16.027 1.00 59.19 150 SER A C 1
ATOM 1156 O O . SER A 1 150 ? 15.926 20.124 -16.947 1.00 59.19 150 SER A O 1
ATOM 1158 N N . ALA A 1 151 ? 15.034 20.312 -14.900 1.00 57.69 151 ALA A N 1
ATOM 1159 C CA . ALA A 1 151 ? 15.644 21.608 -14.599 1.00 57.69 151 ALA A CA 1
ATOM 1160 C C . ALA A 1 151 ? 17.133 21.482 -14.225 1.00 57.69 151 ALA A C 1
ATOM 1162 O O . ALA A 1 151 ? 17.931 22.336 -14.596 1.00 57.69 151 ALA A O 1
ATOM 1163 N N . ARG A 1 152 ? 17.531 20.392 -13.551 1.00 55.44 152 ARG A N 1
ATOM 1164 C CA . ARG A 1 152 ? 18.932 20.131 -13.169 1.00 55.44 152 ARG A CA 1
ATOM 1165 C C . ARG A 1 152 ? 19.833 19.821 -14.363 1.00 55.44 152 ARG A C 1
ATOM 1167 O O . ARG A 1 152 ? 21.005 20.177 -14.340 1.00 55.44 152 ARG A O 1
ATOM 1174 N N . THR A 1 153 ? 19.286 19.222 -15.419 1.00 53.78 153 THR A N 1
ATOM 1175 C CA . THR A 1 153 ? 20.004 18.986 -16.684 1.00 53.78 153 THR A CA 1
ATOM 1176 C C . THR A 1 153 ? 20.274 20.284 -17.463 1.00 53.78 153 THR A C 1
ATOM 1178 O O . THR A 1 153 ? 21.065 20.277 -18.397 1.00 53.78 153 THR A O 1
ATOM 1181 N N . ARG A 1 154 ? 19.661 21.415 -17.080 1.00 48.00 154 ARG A N 1
ATOM 1182 C CA . ARG A 1 154 ? 19.813 22.725 -17.736 1.00 48.00 154 ARG A CA 1
ATOM 1183 C C . ARG A 1 154 ? 20.594 23.749 -16.907 1.00 48.00 154 ARG A C 1
ATOM 1185 O O . ARG A 1 154 ? 20.348 24.943 -17.037 1.00 48.00 154 ARG A O 1
ATOM 1192 N N . SER A 1 155 ? 21.549 23.324 -16.079 1.00 40.78 155 SER A N 1
ATOM 1193 C CA . SER A 1 155 ? 22.561 24.269 -15.589 1.00 40.78 155 SER A CA 1
ATOM 1194 C C . SER A 1 155 ? 23.459 24.702 -16.756 1.00 40.78 155 SER A C 1
ATOM 1196 O O . SER A 1 155 ? 24.156 23.849 -17.299 1.00 40.78 155 SER A O 1
ATOM 1198 N N . PRO A 1 156 ? 23.536 25.999 -17.109 1.00 51.19 156 PRO A N 1
ATOM 1199 C CA . PRO A 1 156 ? 24.554 26.522 -18.018 1.00 51.19 156 PRO A CA 1
ATOM 1200 C C . PRO A 1 156 ? 25.875 26.787 -17.268 1.00 51.19 156 PRO A C 1
ATOM 1202 O O . PRO A 1 156 ? 26.642 27.677 -17.625 1.00 51.19 156 PRO A O 1
ATOM 1205 N N . ALA A 1 157 ? 26.125 26.056 -16.177 1.00 47.69 157 ALA A N 1
ATOM 1206 C CA . ALA A 1 157 ? 27.354 26.161 -15.408 1.00 47.69 157 ALA A CA 1
ATOM 1207 C C . ALA A 1 157 ? 28.393 25.274 -16.095 1.00 47.69 157 ALA A C 1
ATOM 1209 O O . ALA A 1 157 ? 28.310 24.050 -16.018 1.00 47.69 157 ALA A O 1
ATOM 1210 N N . GLY A 1 158 ? 29.273 25.936 -16.845 1.00 45.22 158 GLY A N 1
ATOM 1211 C CA . GLY A 1 158 ? 30.210 25.343 -17.784 1.00 45.22 158 GLY A CA 1
ATOM 1212 C C . GLY A 1 158 ? 31.212 24.354 -17.202 1.00 45.22 158 GLY A C 1
ATOM 1213 O O . GLY A 1 158 ? 31.262 24.102 -15.998 1.00 45.22 158 GLY A O 1
ATOM 1214 N N . ASP A 1 159 ? 32.017 23.841 -18.131 1.00 50.66 159 ASP A N 1
ATOM 1215 C CA . ASP A 1 159 ? 33.202 22.987 -18.009 1.00 50.66 159 ASP A CA 1
ATOM 1216 C C . ASP A 1 159 ? 34.267 23.506 -17.023 1.00 50.66 159 ASP A C 1
ATOM 1218 O O . ASP A 1 159 ? 35.428 23.710 -17.371 1.00 50.66 159 ASP A O 1
ATOM 1222 N N . GLN A 1 160 ? 33.908 23.743 -15.768 1.00 45.19 160 GLN A N 1
ATOM 1223 C CA . GLN A 1 160 ? 34.879 23.938 -14.708 1.00 45.19 160 GLN A CA 1
ATOM 1224 C C . GLN A 1 160 ? 34.934 22.648 -13.898 1.00 45.19 160 GLN A C 1
ATOM 1226 O O . GLN A 1 160 ? 33.971 22.333 -13.186 1.00 45.19 160 GLN A O 1
ATOM 1231 N N . PRO A 1 161 ? 36.027 21.865 -14.000 1.00 48.12 161 PRO A N 1
ATOM 1232 C CA . PRO A 1 161 ? 36.216 20.743 -13.103 1.00 48.12 161 PRO A CA 1
ATOM 1233 C C . PRO A 1 161 ? 36.178 21.295 -11.679 1.00 48.12 161 PRO A C 1
ATOM 1235 O O . PRO A 1 161 ? 36.938 22.200 -11.335 1.00 48.12 161 PRO A O 1
ATOM 1238 N N . ARG A 1 162 ? 35.275 20.766 -10.845 1.00 53.62 162 ARG A N 1
ATOM 1239 C CA . ARG A 1 162 ? 35.356 20.997 -9.402 1.00 53.62 162 ARG A CA 1
ATOM 1240 C C . ARG A 1 162 ? 36.682 20.401 -8.953 1.00 53.62 162 ARG A C 1
ATOM 1242 O O . ARG A 1 162 ? 36.784 19.186 -8.801 1.00 53.62 162 ARG A O 1
ATOM 1249 N N . GLN A 1 163 ? 37.697 21.238 -8.787 1.00 48.41 163 GLN A N 1
ATOM 1250 C CA . GLN A 1 163 ? 38.933 20.846 -8.133 1.00 48.41 163 GLN A CA 1
ATOM 1251 C C . GLN A 1 163 ? 38.601 20.645 -6.653 1.00 48.41 163 GLN A C 1
ATOM 1253 O O . GLN A 1 163 ? 38.649 21.568 -5.849 1.00 48.41 163 GLN A O 1
ATOM 1258 N N . MET A 1 164 ? 38.150 19.441 -6.307 1.00 51.81 164 MET A N 1
ATOM 1259 C CA . MET A 1 164 ? 38.224 18.960 -4.936 1.00 51.81 164 MET A CA 1
ATOM 1260 C C . MET A 1 164 ? 39.693 18.615 -4.710 1.00 51.81 164 MET A C 1
ATOM 1262 O O . MET A 1 164 ? 40.153 17.558 -5.139 1.00 51.81 164 MET A O 1
ATOM 1266 N N . GLU A 1 165 ? 40.449 19.534 -4.109 1.00 54.47 165 GLU A N 1
ATOM 1267 C CA . GLU A 1 165 ? 41.733 19.180 -3.505 1.00 54.47 165 GLU A CA 1
ATOM 1268 C C . GLU A 1 165 ? 41.438 18.181 -2.386 1.00 54.47 165 GLU A C 1
ATOM 1270 O O . GLU A 1 165 ? 40.932 18.535 -1.324 1.00 54.47 165 GLU A O 1
ATOM 1275 N N . MET A 1 166 ? 41.657 16.901 -2.677 1.00 56.78 166 MET A N 1
ATOM 1276 C CA . MET A 1 166 ? 41.538 15.842 -1.686 1.00 56.78 166 MET A CA 1
ATOM 1277 C C . MET A 1 166 ? 42.744 15.935 -0.757 1.00 56.78 166 MET A C 1
ATOM 1279 O O . MET A 1 166 ? 43.885 15.860 -1.218 1.00 56.78 166 MET A O 1
ATOM 1283 N N . ASP A 1 167 ? 42.498 16.073 0.545 1.00 61.34 167 ASP A N 1
ATOM 1284 C CA . ASP A 1 167 ? 43.550 15.935 1.547 1.00 61.34 167 ASP A CA 1
ATOM 1285 C C . ASP A 1 167 ? 44.224 14.558 1.386 1.00 61.34 167 ASP A C 1
ATOM 1287 O O . ASP A 1 167 ? 43.576 13.540 1.091 1.00 61.34 167 ASP A O 1
ATOM 1291 N N . ALA A 1 168 ? 45.547 14.506 1.542 1.00 58.72 168 ALA A N 1
ATOM 1292 C CA . ALA A 1 168 ? 46.330 13.292 1.320 1.00 58.72 168 ALA A CA 1
ATOM 1293 C C . ALA A 1 168 ? 45.840 12.135 2.215 1.00 58.72 168 ALA A C 1
ATOM 1295 O O . ALA A 1 168 ? 45.842 10.975 1.796 1.00 58.72 168 ALA A O 1
ATOM 1296 N N . GLY A 1 169 ? 45.332 12.456 3.411 1.00 62.00 169 GLY A N 1
ATOM 1297 C CA . GLY A 1 169 ? 44.734 11.488 4.329 1.00 62.00 169 GLY A CA 1
ATOM 1298 C C . GLY A 1 169 ? 43.389 10.913 3.865 1.00 62.00 169 GLY A C 1
ATOM 1299 O O . GLY A 1 169 ? 43.078 9.759 4.169 1.00 62.00 169 GLY A O 1
ATOM 1300 N N . GLU A 1 170 ? 42.586 11.669 3.115 1.00 60.44 170 GLU A N 1
ATOM 1301 C CA . GLU A 1 170 ? 41.312 11.192 2.556 1.00 60.44 170 GLU A CA 1
ATOM 1302 C C . GLU A 1 170 ? 41.529 10.326 1.311 1.00 60.44 170 GLU A C 1
ATOM 1304 O O . GLU A 1 170 ? 40.860 9.306 1.127 1.00 60.44 170 GLU A O 1
ATOM 1309 N N . SER A 1 171 ? 42.539 10.675 0.515 1.00 59.62 171 SER A N 1
ATOM 1310 C CA . SER A 1 171 ? 42.972 9.924 -0.667 1.00 59.62 171 SER A CA 1
ATOM 1311 C C . SER A 1 171 ? 43.355 8.478 -0.324 1.00 59.62 171 SER A C 1
ATOM 1313 O O . SER A 1 171 ? 42.965 7.537 -1.019 1.00 59.62 171 SER A O 1
ATOM 1315 N N . GLU A 1 172 ? 44.084 8.284 0.778 1.00 63.31 172 GLU A N 1
ATOM 1316 C CA . GLU A 1 172 ? 44.539 6.967 1.239 1.00 63.31 172 GLU A CA 1
ATOM 1317 C C . GLU A 1 172 ? 43.372 6.104 1.752 1.00 63.31 172 GLU A C 1
ATOM 1319 O O . GLU A 1 172 ? 43.282 4.911 1.455 1.00 63.31 172 GLU A O 1
ATOM 1324 N N . LYS A 1 173 ? 42.412 6.716 2.455 1.00 64.75 173 LYS A N 1
ATOM 1325 C CA . LYS A 1 173 ? 41.204 6.029 2.944 1.00 64.75 173 LYS A CA 1
ATOM 1326 C C . LYS A 1 173 ? 40.310 5.559 1.800 1.00 64.75 173 LYS A C 1
ATOM 1328 O O . LYS A 1 173 ? 39.801 4.441 1.836 1.00 64.75 173 LYS A O 1
ATOM 1333 N N . LEU A 1 174 ? 40.157 6.375 0.756 1.00 64.19 174 LEU A N 1
ATOM 1334 C CA . LEU A 1 174 ? 39.404 5.997 -0.443 1.00 64.19 174 LEU A CA 1
ATOM 1335 C C . LEU A 1 174 ? 40.094 4.864 -1.219 1.00 64.19 174 LEU A C 1
ATOM 1337 O O . LEU A 1 174 ? 39.416 3.991 -1.756 1.00 64.19 174 LEU A O 1
ATOM 1341 N N . ARG A 1 175 ? 41.435 4.813 -1.230 1.00 65.00 175 ARG A N 1
ATOM 1342 C CA . ARG A 1 175 ? 42.198 3.692 -1.814 1.00 65.00 175 ARG A CA 1
ATOM 1343 C C . ARG A 1 175 ? 41.998 2.382 -1.058 1.00 65.00 175 ARG A C 1
ATOM 1345 O O . ARG A 1 175 ? 41.919 1.340 -1.699 1.00 65.00 175 ARG A O 1
ATOM 1352 N N . GLN A 1 176 ? 41.882 2.434 0.268 1.00 64.75 176 GLN A N 1
ATOM 1353 C CA . GLN A 1 176 ? 41.602 1.257 1.099 1.00 64.75 176 GLN A CA 1
ATOM 1354 C C . GLN A 1 176 ? 40.151 0.765 0.961 1.00 64.75 176 GLN A C 1
ATOM 1356 O O . GLN A 1 176 ? 39.898 -0.427 1.110 1.00 64.75 176 GLN A O 1
ATOM 1361 N N . ALA A 1 177 ? 39.211 1.667 0.653 1.00 68.44 177 ALA A N 1
ATOM 1362 C CA . ALA A 1 177 ? 37.798 1.346 0.436 1.00 68.44 177 ALA A CA 1
ATOM 1363 C C . ALA A 1 177 ? 37.458 0.970 -1.020 1.00 68.44 177 ALA A C 1
ATOM 1365 O O . ALA A 1 177 ? 36.393 0.408 -1.279 1.00 68.44 177 ALA A O 1
ATOM 1366 N N . ASN A 1 178 ? 38.345 1.257 -1.977 1.00 63.12 178 ASN A N 1
ATOM 1367 C CA . ASN A 1 178 ? 38.228 0.735 -3.332 1.00 63.12 178 ASN A CA 1
ATOM 1368 C C . ASN A 1 178 ? 38.437 -0.783 -3.289 1.00 63.12 178 ASN A C 1
ATOM 1370 O O . ASN A 1 178 ? 39.458 -1.242 -2.788 1.00 63.12 178 ASN A O 1
ATOM 1374 N N . PHE A 1 179 ? 37.481 -1.549 -3.833 1.00 66.38 179 PHE A N 1
ATOM 1375 C CA . PHE A 1 179 ? 37.423 -3.024 -3.882 1.00 66.38 179 PHE A CA 1
ATOM 1376 C C . PHE A 1 179 ? 38.558 -3.680 -4.706 1.00 66.38 179 PHE A C 1
ATOM 1378 O O . PHE A 1 179 ? 38.327 -4.570 -5.517 1.00 66.38 179 PHE A O 1
ATOM 1385 N N . HIS A 1 180 ? 39.798 -3.223 -4.541 1.00 66.50 180 HIS A N 1
ATOM 1386 C CA . HIS A 1 180 ? 40.988 -3.609 -5.294 1.00 66.50 180 HIS A CA 1
ATOM 1387 C C . HIS A 1 180 ? 40.945 -3.306 -6.802 1.00 66.50 180 HIS A C 1
ATOM 1389 O O . HIS A 1 180 ? 41.734 -3.874 -7.560 1.00 66.50 180 HIS A O 1
ATOM 1395 N N . PHE A 1 181 ? 40.102 -2.371 -7.256 1.00 66.69 181 PHE A N 1
ATOM 1396 C CA . PHE A 1 181 ? 40.212 -1.823 -8.611 1.00 66.69 181 PHE A CA 1
ATOM 1397 C C . PHE A 1 181 ? 41.556 -1.097 -8.761 1.00 66.69 181 PHE A C 1
ATOM 1399 O O . PHE A 1 181 ? 41.765 -0.026 -8.196 1.00 66.69 181 PHE A O 1
ATOM 1406 N N . ARG A 1 182 ? 42.494 -1.705 -9.497 1.00 66.19 182 ARG A N 1
ATOM 1407 C CA . ARG A 1 182 ? 43.843 -1.149 -9.714 1.00 66.19 182 ARG A CA 1
ATOM 1408 C C . ARG A 1 182 ? 43.895 -0.129 -10.847 1.00 66.19 182 ARG A C 1
ATOM 1410 O O . ARG A 1 182 ? 44.811 0.686 -10.887 1.00 66.19 182 ARG A O 1
ATOM 1417 N N . LYS A 1 183 ? 42.947 -0.209 -11.781 1.00 73.88 183 LYS A N 1
ATOM 1418 C CA . LYS A 1 183 ? 42.887 0.614 -12.986 1.00 73.88 183 LYS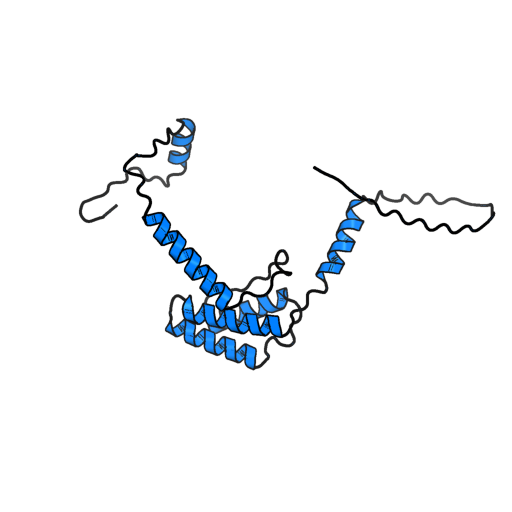 A CA 1
ATOM 1419 C C . LYS A 1 183 ? 41.447 0.666 -13.487 1.00 73.88 183 LYS A C 1
ATOM 1421 O O . LYS A 1 183 ? 40.772 -0.358 -13.477 1.00 73.88 183 LYS A O 1
ATOM 1426 N N . ILE A 1 184 ? 41.007 1.843 -13.916 1.00 75.38 184 ILE A N 1
ATOM 1427 C CA . ILE A 1 184 ? 39.757 2.041 -14.652 1.00 75.38 184 ILE A CA 1
ATOM 1428 C C . ILE A 1 184 ? 40.172 2.661 -15.982 1.00 75.38 184 ILE A C 1
ATOM 1430 O O . ILE A 1 184 ? 40.796 3.721 -15.993 1.00 75.38 184 ILE A O 1
ATOM 1434 N N . GLU A 1 185 ? 39.876 1.988 -17.089 1.00 78.31 185 GLU A N 1
ATOM 1435 C CA . GLU A 1 185 ? 40.131 2.493 -18.437 1.00 78.31 185 GLU A CA 1
ATOM 1436 C C . GLU A 1 185 ? 38.850 2.439 -19.241 1.00 78.31 185 GLU A C 1
ATOM 1438 O O . GLU A 1 185 ? 38.161 1.426 -19.245 1.00 78.31 185 GLU A O 1
ATOM 1443 N N . ARG A 1 186 ? 38.554 3.527 -19.952 1.00 75.88 186 ARG A N 1
ATOM 1444 C CA . ARG A 1 186 ? 37.434 3.568 -20.880 1.00 75.88 186 ARG A CA 1
ATOM 1445 C C . ARG A 1 186 ? 37.957 3.252 -22.272 1.00 75.88 186 ARG A C 1
ATOM 1447 O O . ARG A 1 186 ? 38.675 4.059 -22.857 1.00 75.88 186 ARG A O 1
ATOM 1454 N N . LEU A 1 187 ? 37.630 2.069 -22.767 1.00 82.38 187 LEU A N 1
ATOM 1455 C CA . LEU A 1 187 ? 37.997 1.628 -24.105 1.00 82.38 187 LEU A CA 1
ATOM 1456 C C . LEU A 1 187 ? 37.011 2.198 -25.134 1.00 82.38 187 LEU A C 1
ATOM 1458 O O . LEU A 1 187 ? 35.901 2.637 -24.797 1.00 82.38 187 LEU A O 1
ATOM 1462 N N . GLU A 1 188 ? 37.420 2.195 -26.402 1.00 77.19 188 GLU A N 1
ATOM 1463 C CA . GLU A 1 188 ? 36.527 2.548 -27.504 1.00 77.19 188 GLU A CA 1
ATOM 1464 C C . GLU A 1 188 ? 35.254 1.691 -27.468 1.00 77.19 188 GLU A C 1
ATOM 1466 O O . GLU A 1 188 ? 35.263 0.531 -27.056 1.00 77.19 188 GLU A O 1
ATOM 1471 N N . GLY A 1 189 ? 34.126 2.278 -27.868 1.00 80.38 189 GLY A N 1
ATOM 1472 C CA . GLY A 1 189 ? 32.837 1.583 -27.825 1.00 80.38 189 GLY A CA 1
ATOM 1473 C C . GLY A 1 189 ? 32.146 1.580 -26.456 1.00 80.38 189 GLY A C 1
ATOM 1474 O O . GLY A 1 189 ? 31.239 0.781 -26.247 1.00 80.38 189 GLY A O 1
ATOM 1475 N N . ASN A 1 190 ? 32.504 2.496 -25.547 1.00 71.56 190 ASN A N 1
ATOM 1476 C CA . ASN A 1 190 ? 31.834 2.680 -24.250 1.00 71.56 190 ASN A CA 1
ATOM 1477 C C . ASN A 1 190 ? 31.953 1.464 -23.310 1.00 71.56 190 ASN A C 1
ATOM 1479 O O . ASN A 1 190 ? 31.000 1.103 -22.619 1.00 71.56 190 ASN A O 1
ATOM 1483 N N . VAL A 1 191 ? 33.140 0.861 -23.273 1.00 63.53 191 VAL A N 1
ATOM 1484 C CA . VAL A 1 191 ? 33.491 -0.218 -22.341 1.00 63.53 191 VAL A CA 1
ATOM 1485 C C . VAL A 1 191 ? 34.363 0.364 -21.229 1.00 63.53 191 VAL A C 1
ATOM 1487 O O . VAL A 1 191 ? 35.254 1.162 -21.519 1.00 63.53 191 VAL A O 1
ATOM 1490 N N . GLY A 1 192 ? 34.091 0.010 -19.972 1.00 73.06 192 GLY A N 1
ATOM 1491 C CA . GLY A 1 192 ? 34.816 0.482 -18.787 1.00 73.06 192 GLY A CA 1
ATOM 1492 C C . GLY A 1 192 ? 34.954 -0.590 -17.722 1.00 73.06 192 GLY A C 1
ATOM 1493 O O . GLY A 1 192 ? 34.279 -1.636 -17.865 1.00 73.06 192 GLY A O 1
#

Radius of gyration: 30.44 Å; Cα contacts (8 Å, |Δi|>4): 98; chains: 1; bounding box: 61×51×96 Å

=== Feature glossary ===
The record interleaves many kinds of information about one protein. Here is each kind framed as the question it answers.

Q: Are the domains correctly placed relative to each other?
A: Predicted aligned error is AlphaFold's pairwise confidence. Unlike pLDDT (per-residue), PAE is per-residue-pair and captures whether two parts of the structure are correctly placed relative to each other. Units are ångströms of expected positional error.

Q: Which residues are in helices, strands, or loops?
A: Eight-state secondary structure (DSSP): H is the canonical α-helix, G the tighter 3₁₀-helix, I the wider π-helix; E/B are β-structure, T and S are turns and bends, and '-' is everything else. DSSP derives these from the pattern of main-chain N–H···O=C hydrogen bonds, not from the sequence.

Q: What if only a Cα trace is available?
A: P-SEA three-state annotation labels each residue as helix, strand, or coil based purely on the geometry of the Cα trace. It serves as a fallback when the full backbone (and thus DSSP) is unavailable.

Q: What are the backbone torsion angles?
A: φ (phi) and ψ (psi) are the two rotatable backbone dihedrals per residue: φ is the C(i-1)–N–Cα–C torsion, ψ is the N–Cα–C–N(i+1) torsion, both in degrees on (−180°, 180°]. α-helical residues cluster near (−60°, −45°); β-strand residues near (−120°, +130°). A Ramachandran plot is simply a scatter of (φ, ψ) for every residue.

Q: What known structures does this most resemble?
A: Structural nearest neighbors (via Foldseek easy-search vs the PDB). Reported per hit: target PDB id, E-value, and alignment TM-score. A TM-score above ~0.5 is the conventional threshold for 'same fold'.

Q: What family and function is it annotated with?
A: Database cross-references. InterPro integrates a dozen domain/family signature databases into unified entries with residue-range hits. GO terms attach function/process/location la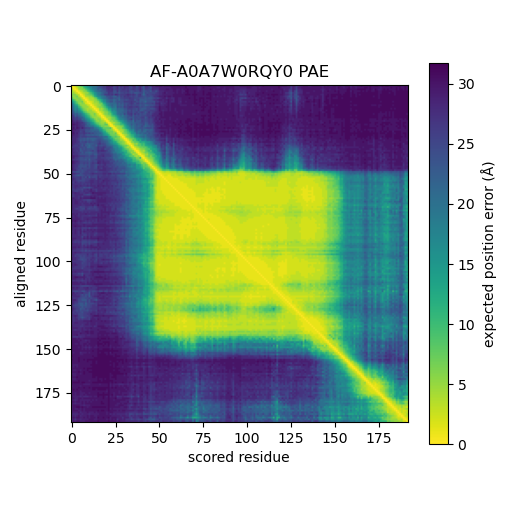bels with evidence codes. CATH codes position the fold in a four-level structural taxonomy. Organism is the NCBI-taxonomy species name.

Q: Which residues are buried vs exposed?
A: Solvent accessibility: the surface area of each residue that a 1.4 Å water probe can touch, in Å². When only backbone atoms are present the absolute values are lower than full-atom SASA (side chains contribute most of the area) and are flagged as backbone-only.

Q: What do the diagnostic plots show?
A: Three diagnostic plots accompany the record. The Cα contact map visualizes the tertiary structure as a 2D adjacency matrix (8 Å cutoff, sequence-local contacts suppressed). The Ramachandran plot shows the distribution of backbone (φ, ψ) torsions, with points in the α and β basins reflecting secondary structure content. The PAE plot shows AlphaFold's inter-residue confidence as a color matrix.

Q: What is the amino-acid chain?
A: The amino-acid sequence is the protein's primary structure: the linear order of residues from the N-terminus to the C-terminus, written in one-letter code. Everything else here — the 3D coordinates, the secondary structure, the domain annotations — is ultimately a consequence of this string.

Q: What do the rendered images show?
A: The six renders are orthographic views along the three Cartesian axes in both directions. Representation (cartoon, sticks, or surface) and color scheme (sequence-rainbow or by-chain) vary across proteins so the training set covers all the common visualization conventions.

Q: Where is each backbone atom in 3D?
A: The mmCIF table is the protein's shape written out atom by atom. For each backbone N, Cα, C, and carbonyl O, it records an (x, y, z) coordinate triple in Å plus the residue type, chain letter, and residue number.

Q: How mobile is each atom in the crystal?
A: For experimental (PDB) structures, the B-factor (temperature factor) quantifies the positional spread of each atom in the crystal — a combination of thermal vibration and static disorder — in units of Å². High B-factors mark flexible loops or poorly resolved regions; low B-factors mark the rigid, well-ordered core.

Q: How big and how compact is the whole molecule?
A: Three whole-structure scalars: the radius of gyration (RMS distance of Cα from centroid, in Å), the count of Cα–Cα contacts (pairs closer than 8 Å and separated by more than four residues in sequence — i.e. tertiary, not local, contacts), and the bounding-box dimensions. Together they distinguish compact globular folds from extended fibres or disordered chains.

Q: What does the local fold look like, residue by residue?
A: A 3Di character summarizes, for each residue, the relative orientation of the Cα frame of its nearest spatial neighbor. Because it encodes fold topology rather than chemistry, 3Di alignments detect remote structural similarity that sequence alignment misses.

Q: How confident is the AlphaFold model at each residue?
A: For AlphaFold models, the B-factor field carries pLDDT — the model's own estimate of local accuracy on a 0–100 scale. Regions with pLDDT<50 should be treated as essentially unmodeled; they often correspond to intrinsically disordered segments.